Protein AF-A0A7S0BAU1-F1 (afdb_monomer_lite)

Structure (mmCIF, N/CA/C/O backbone):
data_AF-A0A7S0BAU1-F1
#
_entry.id   AF-A0A7S0BAU1-F1
#
loop_
_atom_site.group_PDB
_atom_site.id
_atom_site.type_symbol
_atom_site.label_atom_id
_atom_site.label_alt_id
_atom_site.label_comp_id
_atom_site.label_asym_id
_atom_site.label_entity_id
_atom_site.label_seq_id
_atom_site.pdbx_PDB_ins_code
_atom_site.Cartn_x
_atom_site.Cartn_y
_atom_site.Cartn_z
_atom_site.occupancy
_atom_site.B_iso_or_equiv
_atom_site.auth_seq_id
_atom_site.auth_comp_id
_atom_site.auth_asym_id
_atom_site.auth_atom_id
_atom_site.pdbx_PDB_model_num
ATOM 1 N N . SER A 1 1 ? -24.427 4.676 28.383 1.00 85.88 1 SER A N 1
ATOM 2 C CA . SER A 1 1 ? -25.567 3.759 28.608 1.00 85.88 1 SER A CA 1
ATOM 3 C C . SER A 1 1 ? -25.444 2.555 27.686 1.00 85.88 1 SER A C 1
ATOM 5 O O . SER A 1 1 ? -25.135 2.747 26.512 1.00 85.88 1 SER A O 1
ATOM 7 N N . VAL A 1 2 ? -25.688 1.343 28.198 1.00 92.12 2 VAL A N 1
ATOM 8 C CA . VAL A 1 2 ? -25.593 0.060 27.462 1.00 92.12 2 VAL A CA 1
ATOM 9 C C . VAL A 1 2 ? -26.431 0.083 26.180 1.00 92.12 2 VAL A C 1
ATOM 11 O O . VAL A 1 2 ? -25.942 -0.262 25.108 1.00 92.12 2 VAL A O 1
ATOM 14 N N . LYS A 1 3 ? -27.659 0.617 26.249 1.00 93.50 3 LYS A N 1
ATOM 15 C CA . LYS A 1 3 ? -28.560 0.744 25.087 1.00 93.50 3 LYS A CA 1
ATOM 16 C C . LYS A 1 3 ? -27.979 1.620 23.973 1.00 93.50 3 LYS A C 1
ATOM 18 O O . LYS A 1 3 ? -28.187 1.332 22.800 1.00 93.50 3 LYS A O 1
ATOM 23 N N . ALA A 1 4 ? -27.258 2.685 24.330 1.00 95.25 4 ALA A N 1
ATOM 24 C CA . ALA A 1 4 ? -26.646 3.584 23.353 1.00 95.25 4 ALA A CA 1
ATOM 25 C C . ALA A 1 4 ? -25.476 2.906 22.625 1.00 95.25 4 ALA A C 1
ATOM 27 O O . ALA A 1 4 ? -25.376 3.008 21.406 1.00 95.25 4 ALA A O 1
ATOM 28 N N . LEU A 1 5 ? -24.635 2.171 23.361 1.00 94.31 5 LEU A N 1
ATOM 29 C CA . LEU A 1 5 ? -23.529 1.401 22.786 1.00 94.31 5 LEU A CA 1
ATOM 30 C C . LEU A 1 5 ? -24.042 0.288 21.866 1.00 94.31 5 LEU A C 1
ATOM 32 O O . LEU A 1 5 ? -23.553 0.152 20.750 1.00 94.31 5 LEU A O 1
ATOM 36 N N . TYR A 1 6 ? -25.083 -0.433 22.290 1.00 95.00 6 TYR A N 1
ATOM 37 C CA . TYR A 1 6 ? -25.714 -1.471 21.475 1.00 95.00 6 TYR A CA 1
ATOM 38 C C . TYR A 1 6 ? -26.292 -0.912 20.167 1.00 95.00 6 TYR A C 1
ATOM 40 O O . TYR A 1 6 ? -25.986 -1.419 19.092 1.00 95.00 6 TYR A O 1
ATOM 48 N N . ARG A 1 7 ? -27.061 0.185 20.230 1.00 95.50 7 ARG A N 1
ATOM 49 C CA . ARG A 1 7 ? -27.622 0.826 19.027 1.00 95.50 7 ARG A CA 1
ATOM 50 C C . ARG A 1 7 ? -26.542 1.367 18.091 1.00 95.50 7 ARG A C 1
ATOM 52 O O . ARG A 1 7 ? -26.701 1.294 16.877 1.00 95.50 7 ARG A O 1
ATOM 59 N N . ARG A 1 8 ? -25.441 1.897 18.637 1.00 95.56 8 ARG A N 1
ATOM 60 C CA . ARG A 1 8 ? -24.304 2.368 17.833 1.00 95.56 8 ARG A CA 1
ATOM 61 C C . ARG A 1 8 ? -23.606 1.213 17.117 1.00 95.56 8 ARG A C 1
ATOM 63 O O . ARG A 1 8 ? -23.294 1.345 15.938 1.00 95.56 8 ARG A O 1
ATOM 70 N N . ALA A 1 9 ? -23.421 0.083 17.797 1.00 94.94 9 ALA A N 1
ATOM 71 C CA . ALA A 1 9 ? -22.902 -1.131 17.178 1.00 94.94 9 ALA A CA 1
ATOM 72 C C . ALA A 1 9 ? -23.837 -1.644 16.070 1.00 94.94 9 ALA A C 1
ATOM 74 O O . ALA A 1 9 ? -23.383 -1.916 14.966 1.00 94.94 9 ALA A O 1
ATOM 75 N N . GLU A 1 10 ? -25.148 -1.696 16.316 1.00 94.06 10 GLU A N 1
ATOM 76 C CA . GLU A 1 10 ? -26.137 -2.131 15.322 1.00 94.06 10 GLU A CA 1
ATOM 77 C C . GLU A 1 10 ? -26.132 -1.236 14.072 1.00 94.06 10 GLU A C 1
ATOM 79 O O . GLU A 1 10 ? -26.145 -1.734 12.947 1.00 94.06 10 GLU A O 1
ATOM 84 N N . ALA A 1 11 ? -26.038 0.085 14.252 1.00 95.19 11 ALA A N 1
ATOM 85 C CA . ALA A 1 11 ? -25.972 1.043 13.151 1.00 95.19 11 ALA A CA 1
ATOM 86 C C . ALA A 1 11 ? -24.721 0.879 12.270 1.00 95.19 11 ALA A C 1
ATOM 88 O O . ALA A 1 11 ? -24.775 1.201 11.087 1.00 95.19 11 ALA A O 1
ATOM 89 N N . ARG A 1 12 ? -23.615 0.367 12.825 1.00 93.50 12 ARG A N 1
ATOM 90 C CA . ARG A 1 12 ? -22.377 0.095 12.075 1.00 93.50 12 ARG A CA 1
ATOM 91 C C . ARG A 1 12 ? -22.457 -1.178 11.238 1.00 93.50 12 ARG A C 1
ATOM 93 O O . ARG A 1 12 ? -21.867 -1.229 10.170 1.00 93.50 12 ARG A O 1
ATOM 100 N N . VAL A 1 13 ? -23.185 -2.188 11.712 1.00 93.38 13 VAL A N 1
ATOM 101 C CA . VAL A 1 13 ? -23.226 -3.519 11.077 1.00 93.38 13 VAL A CA 1
ATOM 102 C C . VAL A 1 13 ? -24.423 -3.681 10.134 1.00 93.38 13 VAL A C 1
ATOM 104 O O . VAL A 1 13 ? -24.355 -4.435 9.172 1.00 93.38 13 VAL A O 1
ATOM 107 N N . ARG A 1 14 ? -25.533 -2.973 10.377 1.00 92.00 14 ARG A N 1
ATOM 108 C CA . ARG A 1 14 ? -26.749 -3.069 9.548 1.00 92.00 14 ARG A CA 1
ATOM 109 C C . ARG A 1 14 ? -26.550 -2.688 8.067 1.00 92.00 14 ARG A C 1
ATOM 111 O O . ARG A 1 14 ? -27.204 -3.314 7.232 1.00 92.00 14 ARG A O 1
ATOM 118 N N . PRO A 1 15 ? -25.748 -1.668 7.701 1.00 93.75 15 PRO A N 1
ATOM 119 C CA . PRO A 1 15 ? -25.580 -1.288 6.303 1.00 93.75 15 PRO A CA 1
ATOM 120 C C . PRO A 1 15 ? -24.959 -2.416 5.471 1.00 93.75 15 PRO A C 1
ATOM 122 O O . PRO A 1 15 ? -23.964 -3.010 5.864 1.00 93.75 15 PRO A O 1
ATOM 125 N N . THR A 1 16 ? -25.471 -2.647 4.261 1.00 87.31 16 THR A N 1
ATOM 126 C CA . THR A 1 16 ? -24.905 -3.635 3.317 1.00 87.31 16 THR A CA 1
ATOM 127 C C . THR A 1 16 ? -23.483 -3.304 2.867 1.00 87.31 16 THR A C 1
ATOM 129 O O . THR A 1 16 ? -22.766 -4.184 2.408 1.00 87.31 16 THR A O 1
ATOM 132 N N . LYS A 1 17 ? -23.067 -2.040 3.009 1.00 91.62 17 LYS A N 1
ATOM 133 C CA . LYS A 1 17 ? -21.706 -1.566 2.722 1.00 91.62 17 LYS A CA 1
ATOM 134 C C . LYS A 1 17 ? -20.778 -1.604 3.944 1.00 91.62 17 LYS A C 1
ATOM 136 O O . LYS A 1 17 ? -19.688 -1.046 3.873 1.00 91.62 17 LYS A O 1
ATOM 141 N N . ALA A 1 18 ? -21.207 -2.190 5.064 1.00 90.06 18 ALA A N 1
ATOM 142 C CA . ALA A 1 18 ? -20.377 -2.289 6.258 1.00 90.06 18 ALA A CA 1
ATOM 143 C C . ALA A 1 18 ? -19.120 -3.118 5.970 1.00 90.06 18 ALA A C 1
ATOM 145 O O . ALA A 1 18 ? -19.186 -4.238 5.463 1.00 90.06 18 ALA A O 1
ATOM 146 N N . THR A 1 19 ? -17.967 -2.560 6.311 1.00 90.94 19 THR A N 1
ATOM 147 C CA . THR A 1 19 ? -16.657 -3.166 6.072 1.00 90.94 19 THR A CA 1
ATOM 148 C C . THR A 1 19 ? -16.151 -3.900 7.315 1.00 90.94 19 THR A C 1
ATOM 150 O O . THR A 1 19 ? -16.726 -3.802 8.404 1.00 90.94 19 THR A O 1
ATOM 153 N N . GLY A 1 20 ? -15.023 -4.609 7.194 1.00 89.12 20 GLY A N 1
ATOM 154 C CA . GLY A 1 20 ? -14.349 -5.215 8.349 1.00 89.12 20 GLY A CA 1
ATOM 155 C C . GLY A 1 20 ? -13.968 -4.197 9.433 1.00 89.12 20 GLY A C 1
ATOM 156 O O . GLY A 1 20 ? -13.977 -4.534 10.616 1.00 89.12 20 GLY A O 1
ATOM 157 N N . TYR A 1 21 ? -13.717 -2.942 9.047 1.00 92.19 21 TYR A N 1
ATOM 158 C CA . TYR A 1 21 ? -13.445 -1.847 9.977 1.00 92.19 21 TYR A CA 1
ATOM 159 C C . TYR A 1 21 ? -14.674 -1.491 10.827 1.00 92.19 21 TYR A C 1
ATOM 161 O O . TYR A 1 21 ? -14.571 -1.354 12.048 1.00 92.19 21 TYR A O 1
ATOM 169 N N . ASP A 1 22 ? -15.855 -1.417 10.209 1.00 94.12 22 ASP A N 1
ATOM 170 C CA . ASP A 1 22 ? -17.111 -1.134 10.913 1.00 94.12 22 ASP A CA 1
ATOM 171 C C . ASP A 1 22 ? -17.453 -2.234 11.924 1.00 94.12 22 ASP A C 1
ATOM 173 O O . ASP A 1 22 ? -17.904 -1.949 13.038 1.00 94.12 22 ASP A O 1
ATOM 177 N N . HIS A 1 23 ? -17.161 -3.488 11.570 1.00 93.50 23 HIS A N 1
ATOM 178 C CA . HIS A 1 23 ? -17.305 -4.640 12.459 1.00 93.50 23 HIS A CA 1
ATOM 179 C C . HIS A 1 23 ? -16.350 -4.553 13.658 1.00 93.50 23 HIS A C 1
ATOM 181 O O . HIS A 1 23 ? -16.778 -4.767 14.792 1.00 93.50 23 HIS A O 1
ATOM 187 N N . ASP A 1 24 ? -15.084 -4.175 13.452 1.00 94.50 24 ASP A N 1
ATOM 188 C CA . ASP A 1 24 ? -14.118 -3.990 14.545 1.00 94.50 24 ASP A CA 1
ATOM 189 C C . ASP A 1 24 ? -14.552 -2.864 15.501 1.00 94.50 24 ASP A C 1
ATOM 191 O O . ASP A 1 24 ? -14.450 -2.982 16.726 1.00 94.50 24 ASP A O 1
ATOM 195 N N . LEU A 1 25 ? -15.099 -1.777 14.956 1.00 95.81 25 LEU A N 1
ATOM 196 C CA . LEU A 1 25 ? -15.676 -0.689 15.738 1.00 95.81 25 LEU A CA 1
ATOM 197 C C . LEU A 1 25 ? -16.943 -1.117 16.500 1.00 95.81 25 LEU A C 1
ATOM 199 O O . LEU A 1 25 ? -17.135 -0.713 17.650 1.00 95.81 25 LEU A O 1
ATOM 203 N N . ALA A 1 26 ? -17.808 -1.933 15.899 1.00 95.94 26 ALA A N 1
ATOM 204 C CA . ALA A 1 26 ? -18.983 -2.492 16.565 1.00 95.94 26 ALA A CA 1
ATOM 205 C C . ALA A 1 26 ? -18.595 -3.446 17.709 1.00 95.94 26 ALA A C 1
ATOM 207 O O . ALA A 1 26 ? -19.174 -3.370 18.792 1.00 95.94 26 ALA A O 1
ATOM 208 N N . ILE A 1 27 ? -17.560 -4.273 17.523 1.00 96.06 27 ILE A N 1
ATOM 209 C CA . ILE A 1 27 ? -17.010 -5.143 18.575 1.00 96.06 27 ILE A CA 1
ATOM 210 C C . ILE A 1 27 ? -16.513 -4.314 19.763 1.00 96.06 27 ILE A C 1
ATOM 212 O O . ILE A 1 27 ? -16.797 -4.670 20.904 1.00 96.06 27 ILE A O 1
ATOM 216 N N . LYS A 1 28 ? -15.817 -3.193 19.525 1.00 96.56 28 LYS A N 1
ATOM 217 C CA . LYS A 1 28 ? -15.366 -2.290 20.602 1.00 96.56 28 LYS A CA 1
ATOM 218 C C . LYS A 1 28 ? -16.537 -1.712 21.399 1.00 96.56 28 LYS A C 1
ATOM 220 O O . LYS A 1 28 ? -16.462 -1.620 22.622 1.00 96.56 28 LYS A O 1
ATOM 225 N N . ASP A 1 29 ? -17.615 -1.329 20.721 1.00 95.94 29 ASP A N 1
ATOM 226 C CA . ASP A 1 29 ? -18.811 -0.796 21.378 1.00 95.94 29 ASP A CA 1
ATOM 227 C C . ASP A 1 29 ? -19.535 -1.855 22.210 1.00 95.94 29 ASP A C 1
ATOM 229 O O . ASP A 1 29 ? -19.949 -1.571 23.334 1.00 95.94 29 ASP A O 1
ATOM 233 N N . LEU A 1 30 ? -19.662 -3.073 21.680 1.00 95.88 30 LEU A N 1
ATOM 234 C CA . LEU A 1 30 ? -20.301 -4.189 22.375 1.00 95.88 30 LEU A CA 1
ATOM 235 C C . LEU A 1 30 ? -19.453 -4.717 23.528 1.00 95.88 30 LEU A C 1
ATOM 237 O O . LEU A 1 30 ? -20.016 -5.070 24.554 1.00 95.88 30 LEU A O 1
ATOM 241 N N . ALA A 1 31 ? -18.124 -4.711 23.409 1.00 95.56 31 ALA A N 1
ATOM 242 C CA . ALA A 1 31 ? -17.231 -5.043 24.516 1.00 95.56 31 ALA A CA 1
ATOM 243 C C . ALA A 1 31 ? -17.428 -4.067 25.685 1.00 95.56 31 ALA A C 1
ATOM 245 O O . ALA A 1 31 ? -17.678 -4.498 26.804 1.00 95.56 31 ALA A O 1
ATOM 246 N N . LYS A 1 32 ? -17.462 -2.756 25.406 1.00 95.56 32 LYS A N 1
ATOM 247 C CA . LYS A 1 32 ? -17.778 -1.736 26.420 1.00 95.56 32 LYS A CA 1
ATOM 248 C C . LYS A 1 32 ? -19.195 -1.877 26.980 1.00 95.56 32 LYS A C 1
ATOM 250 O O . LYS A 1 32 ? -19.431 -1.577 28.143 1.00 95.56 32 LYS A O 1
ATOM 255 N N . ALA A 1 33 ? -20.162 -2.291 26.161 1.00 94.69 33 ALA A N 1
ATOM 256 C CA . ALA A 1 33 ? -21.523 -2.544 26.628 1.00 94.69 33 ALA A CA 1
ATOM 257 C C . ALA A 1 33 ? -21.580 -3.761 27.564 1.00 94.69 33 ALA A C 1
ATOM 259 O O . ALA A 1 33 ? -22.284 -3.714 28.568 1.00 94.69 33 ALA A O 1
ATOM 260 N N . TYR A 1 34 ? -20.815 -4.805 27.246 1.00 94.94 34 TYR A N 1
ATOM 261 C CA . TYR A 1 34 ? -20.713 -6.040 28.014 1.00 94.94 34 TYR A CA 1
ATOM 262 C C . TYR A 1 34 ? -19.985 -5.833 29.346 1.00 94.94 34 TYR A C 1
ATOM 264 O O . TYR A 1 34 ? -20.403 -6.384 30.353 1.00 94.94 34 TYR A O 1
ATOM 272 N N . GLU A 1 35 ? -18.950 -4.989 29.384 1.00 94.94 35 GLU A N 1
ATOM 273 C CA . GLU A 1 35 ? -18.275 -4.593 30.632 1.00 94.94 35 GLU A CA 1
ATOM 274 C C . GLU A 1 35 ? -19.229 -3.913 31.624 1.00 94.94 35 GLU A C 1
ATOM 276 O O . GLU A 1 35 ? -19.101 -4.087 32.832 1.00 94.94 35 GLU A O 1
ATOM 281 N N . VAL A 1 36 ? -20.189 -3.134 31.116 1.00 93.38 36 VAL A N 1
ATOM 282 C CA . VAL A 1 36 ? -21.152 -2.391 31.941 1.00 93.38 36 VAL A CA 1
ATOM 283 C C . VAL A 1 36 ? -22.329 -3.272 32.374 1.00 93.38 36 VAL A C 1
ATOM 285 O O . VAL A 1 36 ? -22.838 -3.100 33.478 1.00 93.38 36 VAL A O 1
ATOM 288 N N . ASP A 1 37 ? -22.782 -4.190 31.517 1.00 92.44 37 ASP A N 1
ATOM 289 C CA . ASP A 1 37 ? -23.861 -5.140 31.814 1.00 92.44 37 ASP A CA 1
ATOM 290 C C . ASP A 1 37 ? -23.580 -6.513 31.169 1.00 92.44 37 ASP A C 1
ATOM 292 O O . ASP A 1 37 ? -24.024 -6.780 30.043 1.00 92.44 37 ASP A O 1
ATOM 296 N N . PRO A 1 38 ? -22.870 -7.404 31.887 1.00 92.38 38 PRO A N 1
ATOM 297 C CA . PRO A 1 38 ? -22.544 -8.744 31.399 1.00 92.38 38 PRO A CA 1
ATOM 298 C C . PRO A 1 38 ? -23.763 -9.664 31.266 1.00 92.38 38 PRO A C 1
ATOM 300 O O . PRO A 1 38 ? -23.694 -10.689 30.598 1.00 92.38 38 PRO A O 1
ATOM 303 N N . THR A 1 39 ? -24.888 -9.327 31.905 1.00 92.88 39 THR A N 1
ATOM 304 C CA . THR A 1 39 ? -26.092 -10.177 31.910 1.00 92.88 39 THR A CA 1
ATOM 305 C C . THR A 1 39 ? -26.924 -10.028 30.637 1.00 92.88 39 THR A C 1
ATOM 307 O O . THR A 1 39 ? -27.856 -10.798 30.381 1.00 92.88 39 THR A O 1
ATOM 310 N N . ASN A 1 40 ? -26.585 -9.041 29.804 1.00 92.69 40 ASN A N 1
ATOM 311 C CA . ASN A 1 40 ? -27.325 -8.728 28.600 1.00 92.69 40 ASN A CA 1
ATOM 312 C C . ASN A 1 40 ? -27.034 -9.722 27.466 1.00 92.69 40 ASN A C 1
ATOM 314 O O . ASN A 1 40 ? -26.126 -9.530 26.652 1.00 92.69 40 ASN A O 1
ATOM 318 N N . GLN A 1 41 ? -27.888 -10.741 27.348 1.00 93.00 41 GLN A N 1
ATOM 319 C CA . GLN A 1 41 ? -27.776 -11.775 26.311 1.00 93.00 41 GLN A CA 1
ATOM 320 C C . GLN A 1 41 ? -27.754 -11.221 24.876 1.00 93.00 41 GLN A C 1
ATOM 322 O O . GLN A 1 41 ? -27.201 -11.857 23.982 1.00 93.00 41 GLN A O 1
ATOM 327 N N . MET A 1 42 ? -28.361 -10.056 24.612 1.00 91.31 42 MET A N 1
ATOM 328 C CA . MET A 1 42 ? -28.356 -9.465 23.266 1.00 91.31 42 MET A CA 1
ATOM 329 C C . MET A 1 42 ? -26.975 -8.924 22.897 1.00 91.31 42 MET A C 1
ATOM 331 O O . MET A 1 42 ? -26.530 -9.100 21.761 1.00 91.31 42 MET A O 1
ATOM 335 N N . VAL A 1 43 ? -26.295 -8.284 23.853 1.00 93.75 43 VAL A N 1
ATOM 336 C CA . VAL A 1 43 ? -24.919 -7.801 23.683 1.00 93.75 43 VAL A CA 1
ATOM 337 C C . VAL A 1 43 ? -23.976 -8.987 23.518 1.00 93.75 43 VAL A C 1
ATOM 339 O O . VAL A 1 43 ? -23.177 -8.994 22.585 1.00 93.75 43 VAL A O 1
ATOM 342 N N . GLU A 1 44 ? -24.114 -10.006 24.366 1.00 94.75 44 GLU A N 1
ATOM 343 C CA . GLU A 1 44 ? -23.297 -11.220 24.325 1.00 94.75 44 GLU A CA 1
ATOM 344 C C . GLU A 1 44 ? -23.418 -11.948 22.977 1.00 94.75 44 GLU A C 1
ATOM 346 O O . GLU A 1 44 ? -22.412 -12.191 22.308 1.00 94.75 44 GLU A O 1
ATOM 351 N N . LYS A 1 45 ? -24.649 -12.228 22.524 1.00 94.81 45 LYS A N 1
ATOM 352 C CA . LYS A 1 45 ? -24.903 -12.918 21.249 1.00 94.81 45 LYS A CA 1
ATOM 353 C C . LYS A 1 45 ? -24.340 -12.150 20.058 1.00 94.81 45 LYS A C 1
ATOM 355 O O . LYS A 1 45 ? -23.708 -12.748 19.187 1.00 94.81 45 LYS A O 1
ATOM 360 N N . LEU A 1 46 ? -24.555 -10.833 20.009 1.00 92.75 46 LEU A N 1
ATOM 361 C CA . LEU A 1 46 ? -24.059 -10.013 18.906 1.00 92.75 46 LEU A CA 1
ATOM 362 C C . LEU A 1 46 ? -22.527 -9.910 18.930 1.00 92.75 46 LEU A C 1
ATOM 364 O O . LEU A 1 46 ? -21.893 -10.018 17.884 1.00 92.75 46 LEU A O 1
ATOM 368 N N . LEU A 1 47 ? -21.923 -9.772 20.112 1.00 94.50 47 LEU A N 1
ATOM 369 C CA . LEU A 1 47 ? -20.470 -9.741 20.276 1.00 94.50 47 LEU A CA 1
ATOM 370 C C . LEU A 1 47 ? -19.825 -11.061 19.834 1.00 94.50 47 LEU A C 1
ATOM 372 O O . LEU A 1 47 ? -18.833 -11.042 19.102 1.00 94.50 47 LEU A O 1
ATOM 376 N N . ALA A 1 48 ? -20.393 -12.197 20.246 1.00 95.19 48 ALA A N 1
ATOM 377 C CA . ALA A 1 48 ? -19.923 -13.524 19.857 1.00 95.19 48 ALA A CA 1
ATOM 378 C C . ALA A 1 48 ? -20.016 -13.729 18.338 1.00 95.19 48 ALA A C 1
ATOM 380 O O . ALA A 1 48 ? -19.045 -14.165 17.716 1.00 95.19 48 ALA A O 1
ATOM 381 N N . LYS A 1 49 ? -21.145 -13.333 17.732 1.00 94.19 49 LYS A N 1
ATOM 382 C CA . LYS A 1 49 ? -21.352 -13.388 16.281 1.00 94.19 49 LYS A CA 1
ATOM 383 C C . LYS A 1 49 ? -20.284 -12.591 15.525 1.00 94.19 49 LYS A C 1
ATOM 385 O O . LYS A 1 49 ? -19.585 -13.161 14.692 1.00 94.19 49 LYS A O 1
ATOM 390 N N . LEU A 1 50 ? -20.108 -11.308 15.857 1.00 94.44 50 LEU A N 1
ATOM 391 C CA . LEU A 1 50 ? -19.159 -10.436 15.151 1.00 94.44 50 LEU A CA 1
ATOM 392 C C . LEU A 1 50 ? -17.705 -10.897 15.317 1.00 94.44 50 LEU A C 1
ATOM 394 O O . LEU A 1 50 ? -16.919 -10.815 14.375 1.00 94.44 50 LEU A O 1
ATOM 398 N N . ARG A 1 51 ? -17.329 -11.412 16.497 1.00 95.25 51 ARG A N 1
ATOM 399 C CA . ARG A 1 51 ? -15.993 -11.991 16.718 1.00 95.25 51 ARG A CA 1
ATOM 400 C C . ARG A 1 51 ? -15.759 -13.230 15.853 1.00 95.25 51 ARG A C 1
ATOM 402 O O . ARG A 1 51 ? -14.674 -13.368 15.291 1.00 95.25 51 ARG A O 1
ATOM 409 N N . GLY A 1 52 ? -16.762 -14.100 15.727 1.00 94.94 52 GLY A N 1
ATOM 410 C CA . GLY A 1 52 ? -16.708 -15.265 14.843 1.00 94.94 52 GLY A CA 1
ATOM 411 C C . GLY A 1 52 ? -16.541 -14.867 13.376 1.00 94.94 52 GLY A C 1
ATOM 412 O O . GLY A 1 52 ? -15.626 -15.344 12.710 1.00 94.94 52 GLY A O 1
ATOM 413 N N . GLU A 1 53 ? -17.358 -13.926 12.900 1.00 92.69 53 GLU A N 1
ATOM 414 C CA . GLU A 1 53 ? -17.283 -13.404 11.528 1.00 92.69 53 GLU A CA 1
ATOM 415 C C . GLU A 1 53 ? -15.913 -12.777 11.232 1.00 92.69 53 GLU A C 1
ATOM 417 O O . GLU A 1 53 ? -15.303 -13.085 10.208 1.00 92.69 53 GLU A O 1
ATOM 422 N N . ARG A 1 54 ? -15.364 -11.968 12.151 1.00 94.00 54 ARG A N 1
ATOM 423 C CA . ARG A 1 54 ? -14.031 -11.365 11.978 1.00 94.00 54 ARG A CA 1
ATOM 424 C C . ARG A 1 54 ? -12.902 -12.380 11.973 1.00 94.00 54 ARG A C 1
ATOM 426 O O . ARG A 1 54 ? -11.941 -12.186 11.233 1.00 94.00 54 ARG A O 1
ATOM 433 N N . ARG A 1 55 ? -13.002 -13.449 12.762 1.00 94.56 55 ARG A N 1
ATOM 434 C CA . ARG A 1 55 ? -12.013 -14.529 12.740 1.00 94.56 55 ARG A CA 1
ATOM 435 C C . ARG A 1 55 ? -11.991 -15.214 11.374 1.00 94.56 55 ARG A C 1
ATOM 437 O O . ARG A 1 55 ? -10.931 -15.286 10.766 1.00 94.56 55 ARG A O 1
ATOM 444 N N . VAL A 1 56 ? -13.156 -15.623 10.869 1.00 93.69 56 VAL A N 1
ATOM 445 C CA . VAL A 1 56 ? -13.276 -16.265 9.549 1.00 93.69 56 VAL A CA 1
ATOM 446 C C . VAL A 1 56 ? -12.799 -15.331 8.436 1.00 93.69 56 VAL A C 1
ATOM 448 O O . VAL A 1 56 ? -12.102 -15.768 7.525 1.00 93.69 56 VAL A O 1
ATOM 451 N N . GLN A 1 57 ? -13.145 -14.042 8.511 1.00 91.38 57 GLN A N 1
ATOM 452 C CA . GLN A 1 57 ? -12.665 -13.036 7.563 1.00 91.38 57 GLN A CA 1
ATOM 453 C C . GLN A 1 57 ? -11.131 -12.965 7.568 1.00 91.38 57 GLN A C 1
ATOM 455 O O . GLN A 1 57 ? -10.524 -13.061 6.512 1.00 91.38 57 GLN A O 1
ATOM 460 N N . ARG A 1 58 ? -10.497 -12.870 8.746 1.00 91.25 58 ARG A N 1
ATOM 461 C CA . ARG A 1 58 ? -9.031 -12.804 8.864 1.00 91.25 58 ARG A CA 1
ATOM 462 C C . ARG A 1 58 ? -8.339 -14.066 8.365 1.00 91.25 58 ARG A C 1
ATOM 464 O O . ARG A 1 58 ? -7.316 -13.947 7.710 1.00 91.25 58 ARG A O 1
ATOM 471 N N . GLU A 1 59 ? -8.887 -15.247 8.641 1.00 93.25 59 GLU A N 1
ATOM 472 C CA . GLU A 1 59 ? -8.338 -16.516 8.141 1.00 93.25 59 GLU A CA 1
ATOM 473 C C . GLU A 1 59 ? -8.389 -16.570 6.600 1.00 93.25 59 GLU A C 1
ATOM 475 O O . GLU A 1 59 ? -7.408 -16.944 5.956 1.00 93.25 59 GLU A O 1
ATOM 480 N N . LYS A 1 60 ? -9.492 -16.113 5.988 1.00 91.94 60 LYS A N 1
ATOM 481 C CA . LYS A 1 60 ? -9.615 -15.996 4.522 1.00 91.94 60 LYS A CA 1
ATOM 482 C C . LYS A 1 60 ? -8.676 -14.946 3.937 1.00 91.94 60 LYS A C 1
ATOM 484 O O . LYS A 1 60 ? -8.019 -15.211 2.930 1.00 91.94 60 LYS A O 1
ATOM 489 N N . ASP A 1 61 ? -8.611 -13.773 4.560 1.00 89.94 61 ASP A N 1
ATOM 490 C CA . ASP A 1 61 ? -7.748 -12.677 4.128 1.00 89.94 61 ASP A CA 1
ATOM 491 C C . ASP A 1 61 ? -6.273 -13.099 4.227 1.00 89.94 61 ASP A C 1
ATOM 493 O O . ASP A 1 61 ? -5.508 -12.871 3.298 1.00 89.94 61 ASP A O 1
ATOM 497 N N . GLN A 1 62 ? -5.878 -13.803 5.292 1.00 89.69 62 GLN A N 1
ATOM 498 C CA . GLN A 1 62 ? -4.529 -14.348 5.449 1.00 89.69 62 GLN A CA 1
ATOM 499 C C . GLN A 1 62 ? -4.205 -15.393 4.374 1.00 89.69 62 GLN A C 1
ATOM 501 O O . GLN A 1 62 ? -3.128 -15.342 3.789 1.00 89.69 62 GLN A O 1
ATOM 506 N N . GLY A 1 63 ? -5.130 -16.305 4.061 1.00 88.50 63 GLY A N 1
ATOM 507 C CA . GLY A 1 63 ? -4.931 -17.277 2.980 1.00 88.50 63 GLY A CA 1
ATOM 508 C C . GLY A 1 63 ? -4.845 -16.636 1.588 1.00 88.50 63 GLY A C 1
ATOM 509 O O . GLY A 1 63 ? -4.091 -17.102 0.738 1.00 88.50 63 GLY A O 1
ATOM 510 N N . THR A 1 64 ? -5.589 -15.551 1.357 1.00 88.44 64 THR A N 1
ATOM 511 C CA . THR A 1 64 ? -5.651 -14.868 0.052 1.00 88.44 64 THR A CA 1
ATOM 512 C C . THR A 1 64 ? -4.472 -13.915 -0.147 1.00 88.44 64 THR A C 1
ATOM 514 O O . THR A 1 64 ? -3.828 -13.919 -1.197 1.00 88.44 64 THR A O 1
ATOM 517 N N . PHE A 1 65 ? -4.177 -13.106 0.870 1.00 85.75 65 PHE A N 1
ATOM 518 C CA . PHE A 1 65 ? -3.251 -11.980 0.784 1.00 85.75 65 PHE A CA 1
ATOM 519 C C . PHE A 1 65 ? -1.938 -12.197 1.539 1.00 85.75 65 PHE A C 1
ATOM 521 O O . PHE A 1 65 ? -0.990 -11.464 1.279 1.00 85.75 65 PHE A O 1
ATOM 528 N N . GLY A 1 66 ? -1.837 -13.194 2.427 1.00 84.69 66 GLY A N 1
ATOM 529 C CA . GLY A 1 66 ? -0.640 -13.419 3.250 1.00 84.69 66 GLY A CA 1
ATOM 530 C C . GLY A 1 66 ? 0.629 -13.580 2.414 1.00 84.69 66 GLY A C 1
ATOM 531 O O . GLY A 1 66 ? 1.599 -12.868 2.627 1.00 84.69 66 GLY A O 1
ATOM 532 N N . GLY A 1 67 ? 0.573 -14.403 1.366 1.00 81.12 67 GLY A N 1
ATOM 533 C CA . GLY A 1 67 ? 1.689 -14.562 0.429 1.00 81.12 67 GLY A CA 1
ATOM 534 C C . GLY A 1 67 ? 1.724 -13.531 -0.706 1.00 81.12 67 GLY A C 1
ATOM 535 O O . GLY A 1 67 ? 2.528 -13.666 -1.620 1.00 81.12 67 GLY A O 1
ATOM 536 N N . MET A 1 68 ? 0.816 -12.548 -0.764 1.00 78.69 68 MET A N 1
ATOM 537 C CA . MET A 1 68 ? 0.809 -11.556 -1.856 1.00 78.69 68 MET A CA 1
ATOM 538 C C . MET A 1 68 ? 1.957 -10.549 -1.721 1.00 78.69 68 MET A C 1
ATOM 540 O O . MET A 1 68 ? 2.482 -10.100 -2.734 1.00 78.69 68 MET A O 1
ATOM 544 N N . PHE A 1 69 ? 2.371 -10.247 -0.491 1.00 73.38 69 PHE A N 1
ATOM 545 C CA . PHE A 1 69 ? 3.463 -9.313 -0.211 1.00 73.38 69 PHE A CA 1
ATOM 546 C C . PHE A 1 69 ? 4.845 -9.985 -0.218 1.00 73.38 69 PHE A C 1
ATOM 548 O O . PHE A 1 69 ? 5.833 -9.327 -0.511 1.00 73.38 69 PHE A O 1
ATOM 555 N N . GLU A 1 70 ? 4.907 -11.298 0.020 1.00 66.31 70 GLU A N 1
ATOM 556 C CA . GLU A 1 70 ? 6.144 -12.098 -0.038 1.00 66.31 70 GLU A CA 1
ATOM 557 C C . GLU A 1 70 ? 6.507 -12.520 -1.473 1.00 66.31 70 GLU A C 1
ATOM 559 O O . GLU A 1 70 ? 7.671 -12.729 -1.797 1.00 66.31 70 GLU A O 1
ATOM 564 N N . ARG A 1 71 ? 5.525 -12.602 -2.383 1.00 63.97 71 ARG A N 1
ATOM 565 C CA . ARG A 1 71 ? 5.722 -13.033 -3.784 1.00 63.97 71 ARG A CA 1
ATOM 566 C C . ARG A 1 71 ? 6.498 -12.043 -4.674 1.00 63.97 71 ARG A C 1
ATOM 568 O O . ARG A 1 71 ? 6.550 -12.237 -5.884 1.00 63.97 71 ARG A O 1
ATOM 575 N N . GLY A 1 72 ? 7.110 -11.009 -4.096 1.00 57.16 72 GLY A N 1
ATOM 576 C CA . GLY A 1 72 ? 7.881 -9.992 -4.817 1.00 57.16 72 GLY A CA 1
ATOM 577 C C . GLY A 1 72 ? 9.001 -9.331 -4.009 1.00 57.16 72 GLY A C 1
ATOM 578 O O . GLY A 1 72 ? 9.581 -8.355 -4.483 1.00 57.16 72 GLY A O 1
ATOM 579 N N . THR A 1 73 ? 9.330 -9.822 -2.811 1.00 53.03 73 THR A N 1
ATOM 580 C CA . THR A 1 73 ? 10.499 -9.336 -2.068 1.00 53.03 73 THR A CA 1
ATOM 581 C C . THR A 1 73 ? 11.768 -9.934 -2.676 1.00 53.03 73 THR A C 1
ATOM 583 O O . THR A 1 73 ? 12.171 -11.040 -2.338 1.00 53.03 73 THR A O 1
ATOM 586 N N . ILE A 1 74 ? 12.402 -9.190 -3.588 1.00 58.28 74 ILE A N 1
ATOM 587 C CA . ILE A 1 74 ? 13.779 -9.443 -4.073 1.00 58.28 74 ILE A CA 1
ATOM 588 C C . ILE A 1 74 ? 14.818 -8.990 -3.016 1.00 58.28 74 ILE A C 1
ATOM 590 O O . ILE A 1 74 ? 16.022 -9.072 -3.225 1.00 58.28 74 ILE A O 1
ATOM 594 N N . TYR A 1 75 ? 14.361 -8.504 -1.860 1.00 53.12 75 TYR A N 1
ATOM 595 C CA . TYR A 1 75 ? 15.207 -8.119 -0.737 1.00 53.12 75 TYR A CA 1
ATOM 596 C C . TYR A 1 75 ? 15.242 -9.246 0.291 1.00 53.12 75 TYR A C 1
ATOM 598 O O . TYR A 1 75 ? 14.201 -9.793 0.656 1.00 53.12 75 TYR A O 1
ATOM 606 N N . ASP A 1 76 ? 16.445 -9.581 0.744 1.00 53.50 76 ASP A N 1
ATOM 607 C CA . ASP A 1 76 ? 16.677 -10.582 1.776 1.00 53.50 76 ASP A CA 1
ATOM 608 C C . ASP A 1 76 ? 16.110 -10.084 3.119 1.00 53.50 76 ASP A 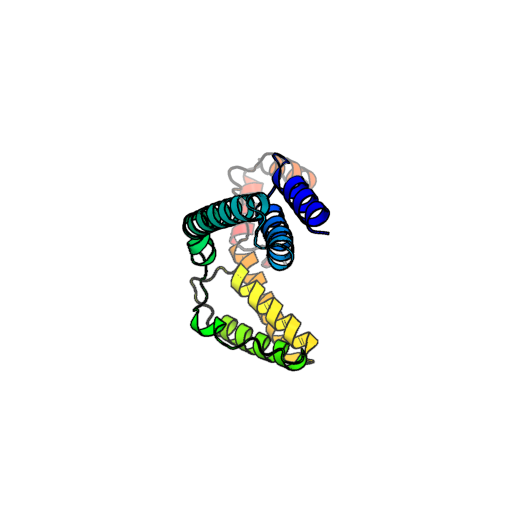C 1
ATOM 610 O O . ASP A 1 76 ? 16.418 -8.978 3.571 1.00 53.50 76 ASP A O 1
ATOM 614 N N . GLN A 1 77 ? 15.257 -10.889 3.761 1.00 52.16 77 GLN A N 1
ATOM 615 C CA . GLN A 1 77 ? 14.542 -10.527 4.996 1.00 52.16 77 GLN A CA 1
ATOM 616 C C . GLN A 1 77 ? 15.507 -10.183 6.148 1.00 52.16 77 GLN A C 1
ATOM 618 O O . GLN A 1 77 ? 15.153 -9.438 7.062 1.00 52.16 77 GLN A O 1
ATOM 623 N N . SER A 1 78 ? 16.751 -10.667 6.055 1.00 55.12 78 SER A N 1
ATOM 624 C CA . SER A 1 78 ? 17.867 -10.351 6.952 1.00 55.12 78 SER A CA 1
ATOM 625 C C . SER A 1 78 ? 18.185 -8.848 7.051 1.00 55.12 78 SER A C 1
ATOM 627 O O . SER A 1 78 ? 18.790 -8.420 8.034 1.00 55.12 78 SER A O 1
ATOM 629 N N . GLN A 1 79 ? 17.746 -8.034 6.081 1.00 52.22 79 GLN A N 1
ATOM 630 C CA . GLN A 1 79 ? 17.895 -6.574 6.092 1.00 52.22 79 GLN A CA 1
ATOM 631 C C . GLN A 1 79 ? 16.710 -5.822 6.731 1.00 52.22 79 GLN A C 1
ATOM 633 O O . GLN A 1 79 ? 16.857 -4.650 7.070 1.00 52.22 79 GLN A O 1
ATOM 638 N N . LEU A 1 80 ? 15.555 -6.473 6.934 1.00 52.25 80 LEU A N 1
ATOM 639 C CA . LEU A 1 80 ? 14.332 -5.851 7.474 1.00 52.25 80 LEU A CA 1
ATOM 640 C C . LEU A 1 80 ? 14.137 -6.066 8.985 1.00 52.25 80 LEU A C 1
ATOM 642 O O . LEU A 1 80 ? 13.399 -5.308 9.610 1.00 52.25 80 LEU A O 1
ATOM 646 N N . ASP A 1 81 ? 14.818 -7.048 9.584 1.00 46.88 81 ASP A N 1
ATOM 647 C CA . ASP A 1 81 ? 14.780 -7.308 11.034 1.00 46.88 81 ASP A CA 1
ATOM 648 C C . ASP A 1 81 ? 15.705 -6.383 11.852 1.00 46.88 81 ASP A C 1
ATOM 650 O O . ASP A 1 81 ? 15.812 -6.513 13.076 1.00 46.88 81 ASP A O 1
ATOM 654 N N . ALA A 1 82 ? 16.361 -5.410 11.211 1.00 46.62 82 ALA A N 1
ATOM 655 C CA . ALA A 1 82 ? 16.975 -4.311 11.940 1.00 46.62 82 ALA A CA 1
ATOM 656 C C . ALA A 1 82 ? 15.846 -3.507 12.611 1.00 46.62 82 ALA A C 1
ATOM 658 O O . ALA A 1 82 ? 14.975 -2.986 11.909 1.00 46.62 82 ALA A O 1
ATOM 659 N N . PRO A 1 83 ? 15.802 -3.407 13.953 1.00 38.88 83 PRO A N 1
ATOM 660 C CA . PRO A 1 83 ? 14.733 -2.686 14.619 1.00 38.88 83 PRO A CA 1
ATOM 661 C C . PRO A 1 83 ? 14.716 -1.261 14.075 1.00 38.88 83 PRO A C 1
ATOM 663 O O . PRO A 1 83 ? 15.734 -0.570 14.136 1.00 38.88 83 PRO A O 1
ATOM 666 N N . ALA A 1 84 ? 13.561 -0.837 13.556 1.00 42.78 84 ALA A N 1
ATOM 667 C CA . ALA A 1 84 ? 13.259 0.549 13.231 1.00 42.78 84 ALA A CA 1
ATOM 668 C C . ALA A 1 84 ? 13.269 1.372 14.530 1.00 42.78 84 ALA A C 1
ATOM 670 O O . ALA A 1 84 ? 12.239 1.777 15.070 1.00 42.78 84 ALA A O 1
ATOM 671 N N . ALA A 1 85 ? 14.462 1.564 15.085 1.00 39.94 85 ALA A N 1
ATOM 672 C CA . ALA A 1 85 ? 14.737 2.610 16.029 1.00 39.94 85 ALA A CA 1
ATOM 673 C C . ALA A 1 85 ? 14.490 3.905 15.267 1.00 39.94 85 ALA A C 1
ATOM 675 O O . ALA A 1 85 ? 15.050 4.123 14.195 1.00 39.94 85 ALA A O 1
ATOM 676 N N . PHE A 1 86 ? 13.607 4.731 15.812 1.00 39.47 86 PHE A N 1
ATOM 677 C CA . PHE A 1 86 ? 13.412 6.119 15.423 1.00 39.47 86 PHE A CA 1
ATOM 678 C C . PHE A 1 86 ? 14.759 6.849 15.593 1.00 39.47 86 PHE A C 1
ATOM 680 O O . PHE A 1 86 ? 15.033 7.455 16.627 1.00 39.47 86 PHE A O 1
ATOM 687 N N . ALA A 1 87 ? 15.659 6.691 14.626 1.00 40.81 87 ALA A N 1
ATOM 688 C CA . ALA A 1 87 ? 16.935 7.375 14.585 1.00 40.81 87 ALA A CA 1
ATOM 689 C C . ALA A 1 87 ? 16.685 8.783 14.026 1.00 40.81 87 ALA A C 1
ATOM 691 O O . ALA A 1 87 ? 15.883 8.936 13.101 1.00 40.81 87 ALA A O 1
ATOM 692 N N . PRO A 1 88 ? 17.316 9.828 14.587 1.00 42.62 88 PRO A N 1
ATOM 693 C CA . PRO A 1 88 ? 17.200 11.174 14.040 1.00 42.62 88 PRO A CA 1
ATOM 694 C C . PRO A 1 88 ? 17.656 11.166 12.573 1.00 42.62 88 PRO A C 1
ATOM 696 O O . PRO A 1 88 ? 18.611 10.462 12.240 1.00 42.62 88 PRO A O 1
ATOM 699 N N . ALA A 1 89 ? 16.953 11.923 11.721 1.00 52.84 89 ALA A N 1
ATOM 700 C CA . ALA A 1 89 ? 17.052 11.900 10.254 1.00 52.84 89 ALA A CA 1
ATOM 701 C C . ALA A 1 89 ? 18.493 11.951 9.705 1.00 52.84 89 ALA A C 1
ATOM 703 O O . ALA A 1 89 ? 18.778 11.336 8.687 1.00 52.84 89 ALA A O 1
ATOM 704 N N . GLU A 1 90 ? 19.422 12.575 10.433 1.00 50.75 90 GLU A N 1
ATOM 705 C CA . GLU A 1 90 ? 20.848 12.643 10.084 1.00 50.75 90 GLU A CA 1
ATOM 706 C C . GLU A 1 90 ? 21.532 11.264 9.965 1.00 50.75 90 GLU A C 1
ATOM 708 O O . GLU A 1 90 ? 22.453 11.107 9.172 1.00 50.75 90 GLU A O 1
ATOM 713 N N . ASN A 1 91 ? 21.074 10.241 10.700 1.00 55.38 91 ASN A N 1
ATOM 714 C CA . ASN A 1 91 ? 21.623 8.880 10.595 1.00 55.38 91 ASN A CA 1
ATOM 715 C C . ASN A 1 91 ? 20.906 8.019 9.543 1.00 55.38 91 ASN A C 1
ATOM 717 O O . ASN A 1 91 ? 21.444 6.994 9.122 1.00 55.38 91 ASN A O 1
ATOM 721 N N . ALA A 1 92 ? 19.688 8.403 9.146 1.00 62.00 92 ALA A N 1
ATOM 722 C CA . ALA A 1 92 ? 18.909 7.673 8.150 1.00 62.00 92 ALA A CA 1
ATOM 723 C C . ALA A 1 92 ? 19.508 7.877 6.754 1.00 62.00 92 ALA A C 1
ATOM 725 O O . ALA A 1 92 ? 19.782 6.896 6.067 1.00 62.00 92 ALA A O 1
ATOM 726 N N . ASP A 1 93 ? 19.831 9.125 6.407 1.00 69.19 93 ASP A N 1
ATOM 727 C CA . ASP A 1 93 ? 20.439 9.467 5.119 1.00 69.19 93 ASP A CA 1
ATOM 728 C C . ASP A 1 93 ? 21.829 8.824 4.963 1.00 69.19 93 ASP A C 1
ATOM 730 O O . ASP A 1 93 ? 22.219 8.419 3.868 1.00 69.19 93 ASP A O 1
ATOM 734 N N . GLU A 1 94 ? 22.585 8.666 6.057 1.00 73.38 94 GLU A N 1
ATOM 735 C CA . GLU A 1 94 ? 23.894 8.005 6.028 1.00 73.38 94 GLU A CA 1
ATOM 736 C C . GLU A 1 94 ? 23.798 6.482 5.873 1.00 73.38 94 GLU A C 1
ATOM 738 O O . GLU A 1 94 ? 24.599 5.875 5.154 1.00 73.38 94 GLU A O 1
ATOM 743 N N . ALA A 1 95 ? 22.807 5.857 6.513 1.00 76.88 95 ALA A N 1
ATOM 744 C CA . ALA A 1 95 ? 22.515 4.441 6.328 1.00 76.88 95 ALA A CA 1
ATOM 745 C C . ALA A 1 95 ? 22.013 4.155 4.903 1.00 76.88 95 ALA A C 1
ATOM 747 O O . ALA A 1 95 ? 22.484 3.207 4.273 1.00 76.88 95 ALA A O 1
ATOM 748 N N . GLU A 1 96 ? 21.131 5.007 4.376 1.00 79.56 96 GLU A N 1
ATOM 749 C CA . GLU A 1 96 ? 20.577 4.903 3.024 1.00 79.56 96 GLU A CA 1
ATOM 750 C C . GLU A 1 96 ? 21.651 5.133 1.949 1.00 79.56 96 GLU A C 1
ATOM 752 O O . GLU A 1 96 ? 21.747 4.350 1.005 1.00 79.56 96 GLU A O 1
ATOM 757 N N . MET A 1 97 ? 22.555 6.107 2.134 1.00 79.56 97 MET A N 1
ATOM 758 C CA . MET A 1 97 ? 23.734 6.272 1.269 1.00 79.56 97 MET A CA 1
ATOM 759 C C . MET A 1 97 ? 24.614 5.020 1.243 1.00 79.56 97 MET A C 1
ATOM 761 O O . MET A 1 97 ? 25.062 4.613 0.174 1.00 79.56 97 MET A O 1
ATOM 765 N N . ARG A 1 98 ? 24.888 4.404 2.403 1.00 82.69 98 ARG A N 1
ATOM 766 C CA . ARG A 1 98 ? 25.729 3.196 2.474 1.00 82.69 98 ARG A CA 1
ATOM 767 C C . ARG A 1 98 ? 25.071 2.001 1.793 1.00 82.69 98 ARG A C 1
ATOM 769 O O . ARG A 1 98 ? 25.775 1.205 1.175 1.00 82.69 98 ARG A O 1
ATOM 776 N N . ASP A 1 99 ? 23.756 1.859 1.917 1.00 83.19 99 ASP A N 1
ATOM 777 C CA . ASP A 1 99 ? 23.014 0.789 1.252 1.00 83.19 99 ASP A CA 1
ATOM 778 C C . ASP A 1 99 ? 22.978 0.986 -0.269 1.00 83.19 99 ASP A C 1
ATOM 780 O O . ASP A 1 99 ? 23.341 0.083 -1.026 1.00 83.19 99 ASP A O 1
ATOM 784 N N . LEU A 1 100 ? 22.663 2.201 -0.726 1.00 82.12 100 LEU A N 1
ATOM 785 C CA . LEU A 1 100 ? 22.675 2.543 -2.148 1.00 82.12 100 LEU A CA 1
ATOM 786 C C . LEU A 1 100 ? 24.066 2.408 -2.763 1.00 82.12 100 LEU A C 1
ATOM 788 O O . LEU A 1 100 ? 24.187 1.881 -3.864 1.00 82.12 100 LEU A O 1
ATOM 792 N N . GLN A 1 101 ? 25.120 2.799 -2.046 1.00 84.25 101 GLN A N 1
ATOM 793 C CA . GLN A 1 101 ? 26.491 2.606 -2.506 1.00 84.25 101 GLN A CA 1
ATOM 794 C C . GLN A 1 101 ? 26.816 1.120 -2.694 1.00 84.25 101 GLN A C 1
ATOM 796 O O . GLN A 1 101 ? 27.296 0.735 -3.754 1.00 84.25 101 GLN A O 1
ATOM 801 N N . LYS A 1 102 ? 26.445 0.251 -1.743 1.00 83.31 102 LYS A N 1
ATOM 802 C CA . LYS A 1 102 ? 26.609 -1.206 -1.898 1.00 83.31 102 LYS A CA 1
ATOM 803 C C . LYS A 1 102 ? 25.815 -1.775 -3.068 1.00 83.31 102 LYS A C 1
ATOM 805 O O . LYS A 1 102 ? 26.278 -2.724 -3.695 1.00 83.31 102 LYS A O 1
ATOM 810 N N . ARG A 1 103 ? 24.617 -1.253 -3.335 1.00 80.44 103 ARG A N 1
ATOM 811 C CA . ARG A 1 103 ? 23.804 -1.675 -4.482 1.00 80.44 103 ARG A CA 1
ATOM 812 C C . ARG A 1 103 ? 24.451 -1.264 -5.795 1.00 80.44 103 ARG A C 1
ATOM 814 O O . ARG A 1 103 ? 24.538 -2.096 -6.685 1.00 80.44 103 ARG A O 1
ATOM 821 N N . VAL A 1 104 ? 24.934 -0.026 -5.887 1.00 82.06 104 VAL A N 1
ATOM 822 C CA . VAL A 1 104 ? 25.646 0.482 -7.065 1.00 82.06 104 VAL A CA 1
ATOM 823 C C . VAL A 1 104 ? 26.942 -0.299 -7.303 1.00 82.06 104 VAL A C 1
ATOM 825 O O . VAL A 1 104 ? 27.227 -0.660 -8.441 1.00 82.06 104 VAL A O 1
ATOM 828 N N . ASP A 1 105 ? 27.687 -0.625 -6.245 1.00 79.38 105 ASP A N 1
ATOM 829 C CA . ASP A 1 105 ? 28.934 -1.393 -6.339 1.00 79.38 105 ASP A CA 1
ATOM 830 C C . ASP A 1 105 ? 28.697 -2.873 -6.705 1.00 79.38 105 ASP A C 1
ATOM 832 O O . ASP A 1 105 ? 29.508 -3.469 -7.410 1.00 79.38 105 ASP A O 1
ATOM 836 N N . ASN A 1 106 ? 27.579 -3.465 -6.263 1.00 79.88 106 ASN A N 1
ATOM 837 C CA . ASN A 1 106 ? 27.189 -4.851 -6.568 1.00 79.88 106 ASN A CA 1
ATOM 838 C C . ASN A 1 106 ? 26.215 -4.969 -7.752 1.00 79.88 106 ASN A C 1
ATOM 840 O O . ASN A 1 106 ? 25.507 -5.972 -7.867 1.00 79.88 106 ASN A O 1
ATOM 844 N N . ILE A 1 107 ? 26.154 -3.962 -8.624 1.00 77.44 107 ILE A N 1
ATOM 845 C CA . ILE A 1 107 ? 25.346 -4.023 -9.844 1.00 77.44 107 ILE A CA 1
ATOM 846 C C . ILE A 1 107 ? 25.798 -5.217 -10.694 1.00 77.44 107 ILE A C 1
ATOM 848 O O . ILE A 1 107 ? 26.956 -5.314 -11.102 1.00 77.44 107 ILE A O 1
ATOM 852 N N . SER A 1 108 ? 24.866 -6.131 -10.963 1.00 72.00 108 SER A N 1
ATOM 853 C CA . SER A 1 108 ? 25.097 -7.289 -11.828 1.00 72.00 108 SER A CA 1
ATOM 854 C C . SER A 1 108 ? 24.706 -6.960 -13.262 1.00 72.00 108 SER A C 1
ATOM 856 O O . SER A 1 108 ? 23.840 -6.116 -13.501 1.00 72.00 108 SER A O 1
ATOM 858 N N . ASP A 1 109 ? 25.276 -7.681 -14.229 1.00 66.19 109 ASP A N 1
ATOM 859 C CA . ASP A 1 109 ? 24.880 -7.585 -15.634 1.00 66.19 109 ASP A CA 1
ATOM 860 C C . ASP A 1 109 ? 23.415 -7.985 -15.896 1.00 66.19 109 ASP A C 1
ATOM 862 O O . ASP A 1 109 ? 22.862 -7.619 -16.934 1.00 66.19 109 ASP A O 1
ATOM 866 N N . GLU A 1 110 ? 22.764 -8.634 -14.929 1.00 68.06 110 GLU A N 1
ATOM 867 C CA . GLU A 1 110 ? 21.342 -8.992 -14.958 1.00 68.06 110 GLU A CA 1
ATOM 868 C C . GLU A 1 110 ? 20.395 -7.837 -14.579 1.00 68.06 110 GLU A C 1
ATOM 870 O O . GLU A 1 110 ? 19.219 -7.863 -14.945 1.00 68.06 110 GLU A O 1
ATOM 875 N N . ASP A 1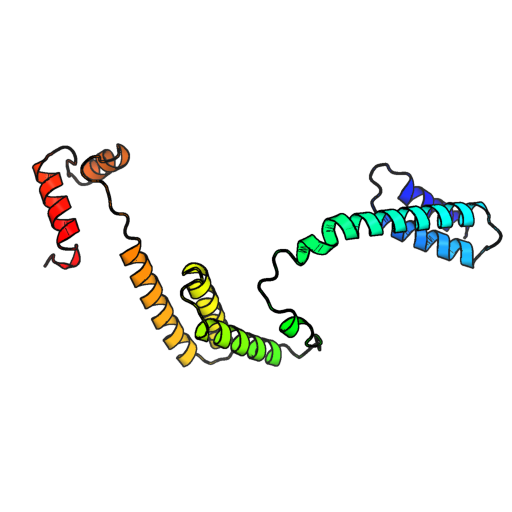 111 ? 20.869 -6.799 -13.878 1.00 71.50 111 ASP A N 1
ATOM 876 C CA . ASP A 1 111 ? 20.022 -5.659 -13.515 1.00 71.50 111 ASP A CA 1
ATOM 877 C C . ASP A 1 111 ? 19.690 -4.807 -14.748 1.00 71.50 111 ASP A C 1
ATOM 879 O O . ASP A 1 111 ? 20.579 -4.468 -15.532 1.00 71.50 111 ASP A O 1
ATOM 883 N N . SER A 1 112 ? 18.427 -4.387 -14.903 1.00 78.06 112 SER A N 1
ATOM 884 C CA . SER A 1 112 ? 18.042 -3.451 -15.973 1.00 78.06 112 SER A CA 1
ATOM 885 C C . SER A 1 112 ? 18.882 -2.175 -15.897 1.00 78.06 112 SER A C 1
ATOM 887 O O . SER A 1 112 ? 19.072 -1.605 -14.820 1.00 78.06 112 SER A O 1
ATOM 889 N N . LEU A 1 113 ? 19.344 -1.691 -17.051 1.00 70.56 113 LEU A N 1
ATOM 890 C CA . LEU A 1 113 ? 20.105 -0.444 -17.164 1.00 70.56 113 LEU A CA 1
ATOM 891 C C . LEU A 1 113 ? 19.361 0.746 -16.543 1.00 70.56 113 LEU A C 1
ATOM 893 O O . LEU A 1 113 ? 19.990 1.600 -15.928 1.00 70.56 113 LEU A O 1
ATOM 897 N N . GLU A 1 114 ? 18.031 0.758 -16.632 1.00 76.38 114 GLU A N 1
ATOM 898 C CA . GLU A 1 114 ? 17.177 1.785 -16.024 1.00 76.38 114 GLU A CA 1
ATOM 899 C C . GLU A 1 114 ? 17.290 1.773 -14.496 1.00 76.38 114 GLU A C 1
ATOM 901 O O . GLU A 1 114 ? 17.459 2.823 -13.874 1.00 76.38 114 GLU A O 1
ATOM 906 N N . LYS A 1 115 ? 17.278 0.577 -13.893 1.00 78.31 115 LYS A N 1
ATOM 907 C CA . LYS A 1 115 ? 17.430 0.379 -12.446 1.00 78.31 115 LYS A CA 1
ATOM 908 C C . LYS A 1 115 ? 18.811 0.839 -11.974 1.00 78.31 115 LYS A C 1
ATOM 910 O O . LYS A 1 115 ? 18.907 1.571 -10.995 1.00 78.31 115 LYS A O 1
ATOM 915 N N . ARG A 1 116 ? 19.863 0.491 -12.727 1.00 78.81 116 ARG A N 1
ATOM 916 C CA . ARG A 1 116 ? 21.246 0.927 -12.459 1.00 78.81 116 ARG A CA 1
ATOM 917 C C . ARG A 1 116 ? 21.375 2.449 -12.475 1.00 78.81 116 ARG A C 1
ATOM 919 O O . ARG A 1 116 ? 22.005 3.026 -11.595 1.00 78.81 116 ARG A O 1
ATOM 926 N N . THR A 1 117 ? 20.764 3.104 -13.465 1.00 81.94 117 THR A N 1
ATOM 927 C CA . THR A 1 117 ? 20.782 4.569 -13.550 1.00 81.94 117 THR A CA 1
ATOM 928 C C . THR A 1 117 ? 19.968 5.230 -12.443 1.00 81.94 117 THR A C 1
ATOM 930 O O . THR A 1 117 ? 20.422 6.233 -11.904 1.00 81.94 117 THR A O 1
ATOM 933 N N . ALA A 1 118 ? 18.819 4.667 -12.063 1.00 84.31 118 ALA A N 1
ATOM 934 C CA . ALA A 1 118 ? 17.964 5.232 -11.022 1.00 84.31 118 ALA A CA 1
ATOM 935 C C . ALA A 1 118 ? 18.622 5.178 -9.632 1.00 84.31 118 ALA A C 1
ATOM 937 O O . ALA A 1 118 ? 18.611 6.173 -8.909 1.00 84.31 118 ALA A O 1
ATOM 938 N N . ASP A 1 119 ? 19.248 4.051 -9.280 1.00 83.38 119 ASP A N 1
ATOM 939 C CA . ASP A 1 119 ? 19.954 3.898 -8.001 1.00 83.38 119 ASP A CA 1
ATOM 940 C C . ASP A 1 119 ? 21.146 4.867 -7.895 1.00 83.38 119 ASP A C 1
ATOM 942 O O . ASP A 1 119 ? 21.355 5.496 -6.856 1.00 83.38 119 ASP A O 1
ATOM 946 N N . ALA A 1 120 ? 21.896 5.047 -8.988 1.00 85.50 120 ALA A N 1
ATOM 947 C CA . ALA A 1 120 ? 23.010 5.991 -9.041 1.00 85.50 120 ALA A CA 1
ATOM 948 C C . ALA A 1 120 ? 22.544 7.459 -8.938 1.00 85.50 120 ALA A C 1
ATOM 950 O O . ALA A 1 120 ? 23.197 8.274 -8.285 1.00 85.50 120 ALA A O 1
ATOM 951 N N . GLU A 1 121 ? 21.406 7.812 -9.543 1.00 87.38 121 GLU A N 1
ATOM 952 C CA . GLU A 1 121 ? 20.818 9.153 -9.420 1.00 87.38 121 GLU A CA 1
ATOM 953 C C . GLU A 1 121 ? 20.345 9.454 -7.999 1.00 87.38 121 GLU A C 1
ATOM 955 O O . GLU A 1 121 ? 20.590 10.549 -7.491 1.00 87.38 121 GLU A O 1
ATOM 960 N N . LEU A 1 122 ? 19.725 8.475 -7.338 1.00 87.62 122 LEU A N 1
ATOM 961 C CA . LEU A 1 122 ? 19.299 8.615 -5.950 1.00 87.62 122 LEU A CA 1
ATOM 962 C C . LEU A 1 122 ? 20.502 8.808 -5.016 1.00 87.62 122 LEU A C 1
ATOM 964 O O . LEU A 1 122 ? 20.483 9.685 -4.153 1.00 87.62 122 LEU A O 1
ATOM 968 N N . LEU A 1 123 ? 21.579 8.045 -5.232 1.00 87.25 123 LEU A N 1
ATOM 969 C CA . LEU A 1 123 ? 22.819 8.182 -4.468 1.00 87.25 123 LEU A CA 1
ATOM 970 C C . LEU A 1 123 ? 23.470 9.563 -4.665 1.00 87.25 123 LEU A C 1
ATOM 972 O O . LEU A 1 123 ? 23.909 10.176 -3.693 1.00 87.25 123 LEU A O 1
ATOM 976 N N . ARG A 1 124 ? 23.470 10.098 -5.894 1.00 89.88 124 ARG A N 1
ATOM 977 C CA . ARG A 1 124 ? 23.932 11.469 -6.177 1.00 89.88 124 ARG A CA 1
ATOM 978 C C . ARG A 1 124 ? 23.139 12.498 -5.371 1.00 89.88 124 ARG A C 1
ATOM 980 O O . ARG A 1 124 ? 23.729 13.398 -4.778 1.00 89.88 124 ARG A O 1
ATOM 987 N N . ASP A 1 125 ? 21.814 12.382 -5.355 1.00 87.12 125 ASP A N 1
ATOM 988 C CA . ASP A 1 125 ? 20.952 13.348 -4.669 1.00 87.12 125 ASP A CA 1
ATOM 989 C C . ASP A 1 125 ? 21.160 13.321 -3.151 1.00 87.12 125 ASP A C 1
ATOM 991 O O . ASP A 1 125 ? 21.151 14.373 -2.508 1.00 87.12 125 ASP A O 1
ATOM 995 N N . LEU A 1 126 ? 21.417 12.142 -2.580 1.00 87.00 126 LEU A N 1
ATOM 996 C CA . LEU A 1 126 ? 21.796 12.011 -1.174 1.00 87.00 126 LEU A CA 1
ATOM 997 C C . LEU A 1 126 ? 23.186 12.597 -0.887 1.00 87.00 126 LEU A C 1
ATOM 999 O O . LEU A 1 126 ? 23.353 13.277 0.125 1.00 87.00 126 LEU A O 1
ATOM 1003 N N . TYR A 1 127 ? 24.168 12.416 -1.777 1.00 87.31 127 TYR A N 1
ATOM 1004 C CA . TYR A 1 127 ? 25.478 13.061 -1.632 1.00 87.31 127 TYR A CA 1
ATOM 1005 C C . TYR A 1 127 ? 25.383 14.593 -1.652 1.00 87.31 127 TYR A C 1
ATOM 1007 O O . TYR A 1 127 ? 25.979 15.245 -0.794 1.00 87.31 127 TYR A O 1
ATOM 1015 N N . MET A 1 128 ? 24.563 15.169 -2.537 1.00 86.25 128 MET A N 1
ATOM 1016 C CA . MET A 1 128 ? 24.322 16.620 -2.581 1.00 86.25 128 MET A CA 1
ATOM 1017 C C . MET A 1 128 ? 23.691 17.149 -1.287 1.00 86.25 128 MET A C 1
ATOM 1019 O O . MET A 1 128 ? 24.110 18.182 -0.770 1.00 86.25 128 MET A O 1
ATOM 1023 N N . ARG A 1 129 ? 22.698 16.438 -0.737 1.00 85.00 129 ARG A N 1
ATOM 1024 C CA . ARG A 1 129 ? 22.031 16.829 0.521 1.00 85.00 129 ARG A CA 1
ATOM 1025 C C . ARG A 1 129 ? 22.971 16.789 1.723 1.00 85.00 129 ARG A C 1
ATOM 1027 O O . ARG A 1 129 ? 22.832 17.610 2.623 1.00 85.00 129 ARG A O 1
ATOM 1034 N N . ASN A 1 130 ? 23.946 15.886 1.694 1.00 83.25 130 ASN A N 1
ATOM 1035 C CA . ASN A 1 130 ? 24.910 15.679 2.772 1.00 83.25 130 ASN A CA 1
ATOM 1036 C C . ASN A 1 130 ? 26.223 16.459 2.586 1.00 83.25 130 ASN A C 1
ATOM 1038 O O . ASN A 1 130 ? 27.196 16.194 3.291 1.00 83.25 130 ASN A O 1
ATOM 1042 N N . GLY A 1 131 ? 26.267 17.411 1.645 1.00 85.19 131 GLY A N 1
ATOM 1043 C CA . GLY A 1 131 ? 27.428 18.278 1.408 1.00 85.19 131 GLY A CA 1
ATOM 1044 C C . GLY A 1 131 ? 28.632 17.583 0.760 1.00 85.19 131 GLY A C 1
ATOM 1045 O O . GLY A 1 131 ? 29.724 18.145 0.749 1.00 85.19 131 GLY A O 1
ATOM 1046 N N . LYS A 1 132 ? 28.448 16.374 0.217 1.00 87.81 132 LYS A N 1
ATOM 1047 C CA . LYS A 1 132 ? 29.458 15.591 -0.516 1.00 87.81 132 LYS A CA 1
ATOM 1048 C C . LYS A 1 132 ? 29.403 15.917 -2.011 1.00 87.81 132 LYS A C 1
ATOM 1050 O O . LYS A 1 132 ? 29.045 15.088 -2.847 1.00 87.81 132 LYS A O 1
ATOM 1055 N N . GLU A 1 133 ? 29.645 17.186 -2.335 1.00 87.25 133 GLU A N 1
ATOM 1056 C CA . GLU A 1 133 ? 29.428 17.726 -3.685 1.00 87.25 133 GLU A CA 1
ATOM 1057 C C . GLU A 1 133 ? 30.398 17.157 -4.729 1.00 87.25 133 GLU A C 1
ATOM 1059 O O . GLU A 1 133 ? 30.011 16.973 -5.884 1.00 87.25 133 GLU A O 1
ATOM 1064 N N . GLU A 1 134 ? 31.637 16.848 -4.342 1.00 85.50 134 GLU A N 1
ATOM 1065 C CA . GLU A 1 134 ? 32.632 16.298 -5.268 1.00 85.50 134 GLU A CA 1
ATOM 1066 C C . GLU A 1 134 ? 32.286 14.852 -5.654 1.00 85.50 134 GLU A C 1
ATOM 1068 O O . GLU A 1 134 ? 32.251 14.521 -6.839 1.00 85.50 134 GLU A O 1
ATOM 1073 N N . GLU A 1 135 ? 31.889 14.012 -4.693 1.00 85.25 135 GLU A N 1
ATOM 1074 C CA . GLU A 1 135 ? 31.433 12.643 -4.960 1.00 85.25 135 GLU A CA 1
ATOM 1075 C C . GLU A 1 135 ? 30.142 12.621 -5.791 1.00 85.25 135 GLU A C 1
ATOM 1077 O O . GLU A 1 135 ? 29.984 11.791 -6.692 1.00 85.25 135 GLU A O 1
ATOM 1082 N N . ALA A 1 136 ? 29.226 13.563 -5.540 1.00 87.44 136 ALA A N 1
ATOM 1083 C CA . ALA A 1 136 ? 28.033 13.736 -6.360 1.00 87.44 136 ALA A CA 1
ATOM 1084 C C . ALA A 1 136 ? 28.381 14.131 -7.805 1.00 87.44 136 ALA A C 1
ATOM 1086 O O . ALA A 1 136 ? 27.754 13.635 -8.747 1.00 87.44 136 ALA A O 1
ATOM 1087 N N . ARG A 1 137 ? 29.378 15.006 -7.998 1.00 90.00 137 ARG A N 1
ATOM 1088 C CA . ARG A 1 137 ? 29.822 15.449 -9.325 1.00 90.00 137 ARG A CA 1
ATOM 1089 C C . ARG A 1 137 ? 30.447 14.295 -10.109 1.00 90.00 137 ARG A C 1
ATOM 1091 O O . ARG A 1 137 ? 30.011 14.041 -11.232 1.00 90.00 137 ARG A O 1
ATOM 1098 N N . GLU A 1 138 ? 31.367 13.545 -9.502 1.00 88.19 138 GLU A N 1
ATOM 1099 C CA . GLU A 1 138 ? 31.974 12.358 -10.123 1.00 88.19 138 GLU A CA 1
ATOM 1100 C C . GLU A 1 138 ? 30.925 11.302 -10.501 1.00 88.19 138 GLU A C 1
ATOM 1102 O O . GLU A 1 138 ? 30.963 10.716 -11.588 1.00 88.19 138 GLU A O 1
ATOM 1107 N N . LEU A 1 139 ? 29.959 11.051 -9.611 1.00 86.81 139 LEU A N 1
ATOM 1108 C CA . LEU A 1 139 ? 28.890 10.091 -9.867 1.00 86.81 139 LEU A CA 1
ATOM 1109 C C . LEU A 1 139 ? 27.982 10.559 -11.011 1.00 86.81 139 LEU A C 1
ATOM 1111 O O . LEU A 1 139 ? 27.600 9.764 -11.870 1.00 86.81 139 LEU A O 1
ATOM 1115 N N . ASN A 1 140 ? 27.682 11.856 -11.075 1.00 90.06 140 ASN A N 1
ATOM 1116 C CA . ASN A 1 140 ? 26.880 12.430 -12.147 1.00 90.06 140 ASN A CA 1
ATOM 1117 C C . ASN A 1 140 ? 27.572 12.316 -13.514 1.00 90.06 140 ASN A C 1
ATOM 1119 O O . ASN A 1 140 ? 26.911 11.984 -14.497 1.00 90.06 140 ASN A O 1
ATOM 1123 N N . GLU A 1 141 ? 28.887 12.523 -13.591 1.00 89.56 141 GLU A N 1
ATOM 1124 C CA . GLU A 1 141 ? 29.650 12.319 -14.830 1.00 89.56 141 GLU A CA 1
ATOM 1125 C C . GLU A 1 141 ? 29.558 10.869 -15.323 1.00 89.56 141 GLU A C 1
ATOM 1127 O O . GLU A 1 141 ? 29.274 10.628 -16.501 1.00 89.56 141 GLU A O 1
ATOM 1132 N N . LYS A 1 142 ? 29.693 9.893 -14.414 1.00 85.44 142 LYS A N 1
ATOM 1133 C CA . LYS A 1 142 ? 29.534 8.463 -14.731 1.00 85.44 142 LYS A CA 1
ATOM 1134 C C . LYS A 1 142 ? 28.120 8.134 -15.217 1.00 85.44 142 LYS A C 1
ATOM 1136 O O . LYS A 1 142 ? 27.970 7.416 -16.206 1.00 85.44 142 LYS A O 1
ATOM 1141 N N . ILE A 1 143 ? 27.085 8.694 -14.580 1.00 86.31 143 ILE A N 1
ATOM 1142 C CA . ILE A 1 143 ? 25.684 8.525 -15.004 1.00 86.31 143 ILE A CA 1
ATOM 1143 C C . ILE A 1 143 ? 25.473 9.090 -16.411 1.00 86.31 143 ILE A C 1
ATOM 1145 O O . ILE A 1 143 ? 24.834 8.444 -17.241 1.00 86.31 143 ILE A O 1
ATOM 1149 N N . GLN A 1 144 ? 26.014 10.273 -16.710 1.00 87.25 144 GLN A 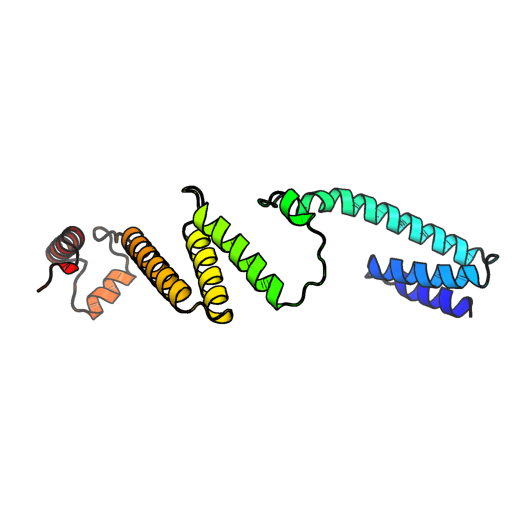N 1
ATOM 1150 C CA . GLN A 1 144 ? 25.873 10.888 -18.032 1.00 87.25 144 GLN A CA 1
ATOM 1151 C C . GLN A 1 144 ? 26.601 10.089 -19.117 1.00 87.25 144 GLN A C 1
ATOM 1153 O O . GLN A 1 144 ? 26.030 9.855 -20.183 1.00 87.25 144 GLN A O 1
ATOM 1158 N N . ALA A 1 145 ? 27.816 9.610 -18.841 1.00 84.00 145 ALA A N 1
ATOM 1159 C CA . ALA A 1 145 ? 28.550 8.741 -19.757 1.00 84.00 145 ALA A CA 1
ATOM 1160 C C . ALA A 1 145 ? 27.780 7.437 -20.036 1.00 84.00 145 ALA A C 1
ATOM 1162 O O . ALA A 1 145 ? 27.612 7.056 -21.196 1.00 84.00 145 ALA A O 1
ATOM 1163 N N . ALA A 1 146 ? 27.232 6.803 -18.994 1.00 80.44 146 ALA A N 1
ATOM 1164 C CA . ALA A 1 146 ? 26.413 5.601 -19.130 1.00 80.44 146 ALA A CA 1
ATOM 1165 C C . ALA A 1 146 ? 25.135 5.865 -19.943 1.00 80.44 146 ALA A C 1
ATOM 1167 O O . ALA A 1 146 ? 24.837 5.130 -20.882 1.00 80.44 146 ALA A O 1
ATOM 1168 N N . LYS A 1 147 ? 24.407 6.951 -19.656 1.00 82.12 147 LYS A N 1
ATOM 1169 C CA . LYS A 1 147 ? 23.208 7.342 -20.416 1.00 82.12 147 LYS A CA 1
ATOM 1170 C C . LYS A 1 147 ? 23.511 7.639 -21.880 1.00 82.12 147 LYS A C 1
ATOM 1172 O O . LYS A 1 147 ? 22.723 7.264 -22.747 1.00 82.12 147 LYS A O 1
ATOM 1177 N N . LYS A 1 148 ? 24.644 8.285 -22.170 1.00 80.88 148 LYS A N 1
ATOM 1178 C CA . LYS A 1 148 ? 25.092 8.542 -23.543 1.00 80.88 148 LYS A CA 1
ATOM 1179 C C . LYS A 1 148 ? 25.374 7.231 -24.282 1.00 80.88 148 LYS A C 1
ATOM 1181 O O . LYS A 1 148 ? 24.834 7.043 -25.367 1.00 80.88 148 LYS A O 1
ATOM 1186 N N . ALA A 1 149 ? 26.102 6.301 -23.663 1.00 77.06 149 ALA A N 1
ATOM 1187 C CA . ALA A 1 149 ? 26.368 4.983 -24.239 1.00 77.06 149 ALA A CA 1
ATOM 1188 C C . ALA A 1 149 ? 25.078 4.171 -24.480 1.00 77.06 149 ALA A C 1
ATOM 1190 O O . ALA A 1 149 ? 24.942 3.504 -25.504 1.00 77.06 149 ALA A O 1
ATOM 1191 N N . ILE A 1 150 ? 24.094 4.264 -23.575 1.00 72.19 150 ILE A N 1
ATOM 1192 C CA . ILE A 1 150 ? 22.770 3.647 -23.760 1.00 72.19 150 ILE A CA 1
ATOM 1193 C C . ILE A 1 150 ? 22.051 4.272 -24.952 1.00 72.19 150 ILE A C 1
ATOM 1195 O O . ILE A 1 150 ? 21.567 3.544 -25.812 1.00 72.19 150 ILE A O 1
ATOM 1199 N N . ARG A 1 151 ? 22.001 5.605 -25.030 1.00 73.94 151 ARG A N 1
ATOM 1200 C CA . ARG A 1 151 ? 21.356 6.323 -26.136 1.00 73.94 151 ARG A CA 1
ATOM 1201 C C . ARG A 1 151 ? 22.009 6.003 -27.481 1.00 73.94 151 ARG A C 1
ATOM 1203 O O . ARG A 1 151 ? 21.303 5.896 -28.473 1.00 73.94 151 ARG A O 1
ATOM 1210 N N . GLU A 1 152 ? 23.328 5.846 -27.521 1.00 70.69 152 GLU A N 1
ATOM 1211 C CA . GLU A 1 152 ? 24.061 5.440 -28.725 1.00 70.69 152 GLU A CA 1
ATOM 1212 C C . GLU A 1 152 ? 23.745 3.995 -29.123 1.00 70.69 152 GLU A C 1
ATOM 1214 O O . GLU A 1 152 ? 23.485 3.733 -30.295 1.00 70.69 152 GLU A O 1
ATOM 1219 N N . ARG A 1 153 ? 23.666 3.074 -28.154 1.00 66.62 153 ARG A N 1
ATOM 1220 C CA . ARG A 1 153 ? 23.282 1.672 -28.390 1.00 66.62 153 ARG A CA 1
ATOM 1221 C C . ARG A 1 153 ? 21.807 1.507 -28.774 1.00 66.62 153 ARG A C 1
ATOM 1223 O O . ARG A 1 153 ? 21.468 0.575 -29.493 1.00 66.62 153 ARG A O 1
ATOM 1230 N N . GLN A 1 154 ? 20.941 2.387 -28.277 1.00 60.47 154 GLN A N 1
ATOM 1231 C CA . GLN A 1 154 ? 19.506 2.430 -28.563 1.00 60.47 154 GLN A CA 1
ATOM 1232 C C . GLN A 1 154 ? 19.156 3.375 -29.716 1.00 60.47 154 GLN A C 1
ATOM 1234 O O . GLN A 1 154 ? 17.973 3.675 -29.892 1.00 60.47 154 GLN A O 1
ATOM 1239 N N . ARG A 1 155 ? 20.135 3.870 -30.494 1.00 62.22 155 ARG A N 1
ATOM 1240 C CA . ARG A 1 155 ? 19.815 4.637 -31.702 1.00 62.22 155 ARG A CA 1
ATOM 1241 C C . ARG A 1 155 ? 18.850 3.793 -32.540 1.00 62.22 155 ARG A C 1
ATOM 1243 O O . ARG A 1 155 ? 19.203 2.661 -32.877 1.00 62.22 155 ARG A O 1
ATOM 1250 N N . PRO A 1 156 ? 17.629 4.287 -32.809 1.00 58.00 156 PRO A N 1
ATOM 1251 C CA . PRO A 1 156 ? 16.692 3.555 -33.637 1.00 58.00 156 PRO A CA 1
ATOM 1252 C C . PRO A 1 156 ? 17.359 3.356 -34.995 1.00 58.00 156 PRO A C 1
ATOM 1254 O O . PRO A 1 156 ? 17.686 4.327 -35.671 1.00 58.00 156 PRO A O 1
ATOM 1257 N N . SER A 1 157 ? 17.628 2.100 -35.347 1.00 60.31 157 SER A N 1
ATOM 1258 C CA . SER A 1 157 ? 17.983 1.752 -36.717 1.00 60.31 157 SER A CA 1
ATOM 1259 C C . SER A 1 157 ? 16.720 1.975 -37.536 1.00 60.31 157 SER A C 1
ATOM 1261 O O . SER A 1 157 ? 15.694 1.335 -37.287 1.00 60.31 157 SER A O 1
ATOM 1263 N N . PHE A 1 158 ? 16.759 2.968 -38.418 1.00 66.25 158 PHE A N 1
ATOM 1264 C CA . PHE A 1 158 ? 15.637 3.275 -39.290 1.00 66.25 158 PHE A CA 1
ATOM 1265 C C . PHE A 1 158 ? 15.726 2.369 -40.513 1.00 66.25 158 PHE A C 1
ATOM 1267 O O . PHE A 1 158 ? 16.769 2.280 -41.155 1.00 66.25 158 PHE A O 1
ATOM 1274 N N . ASP A 1 159 ? 14.631 1.689 -40.844 1.00 71.50 159 ASP A N 1
ATOM 1275 C CA . ASP A 1 159 ? 14.552 0.938 -42.093 1.00 71.50 159 ASP A CA 1
ATOM 1276 C C . ASP A 1 159 ? 14.319 1.915 -43.255 1.00 71.50 159 ASP A C 1
ATOM 1278 O O . ASP A 1 159 ? 13.184 2.228 -43.619 1.00 71.50 159 ASP A O 1
ATOM 1282 N N . TRP A 1 160 ? 15.410 2.452 -43.808 1.00 73.31 160 TRP A N 1
ATOM 1283 C CA . TRP A 1 160 ? 15.374 3.370 -44.951 1.00 73.31 160 TRP A CA 1
ATOM 1284 C C . TRP A 1 160 ? 14.877 2.704 -46.238 1.00 73.31 160 TRP A C 1
ATOM 1286 O O . TRP A 1 160 ? 14.462 3.404 -47.154 1.00 73.31 160 TRP A O 1
ATOM 1296 N N . GLU A 1 161 ? 14.901 1.369 -46.331 1.00 73.00 161 GLU A N 1
ATOM 1297 C CA . GLU A 1 161 ? 14.412 0.649 -47.514 1.00 73.00 161 GLU A CA 1
ATOM 1298 C C . GLU A 1 161 ? 12.876 0.620 -47.566 1.00 73.00 161 GLU A C 1
ATOM 1300 O O . GLU A 1 161 ? 12.304 0.478 -48.646 1.00 73.00 161 GLU A O 1
ATOM 1305 N N . ASN A 1 162 ? 12.207 0.838 -46.426 1.00 77.00 162 ASN A N 1
ATOM 1306 C CA . ASN A 1 162 ? 10.754 0.972 -46.323 1.00 77.00 162 ASN A CA 1
ATOM 1307 C C . ASN A 1 162 ? 10.372 2.153 -45.407 1.00 77.00 162 ASN A C 1
ATOM 1309 O O . ASN A 1 162 ? 9.876 1.937 -44.294 1.00 77.00 162 ASN A O 1
ATOM 1313 N N . PRO A 1 163 ? 10.574 3.411 -45.845 1.00 79.94 163 PRO A N 1
ATOM 1314 C CA . PRO A 1 163 ? 10.289 4.572 -45.012 1.00 79.94 163 PRO A CA 1
ATOM 1315 C C . PRO A 1 163 ? 8.791 4.652 -44.694 1.00 79.94 163 PRO A C 1
ATOM 1317 O O . PRO A 1 163 ? 7.934 4.438 -45.557 1.00 79.94 163 PRO A O 1
ATOM 1320 N N . THR A 1 164 ? 8.454 4.976 -43.443 1.00 81.88 164 THR A N 1
ATOM 1321 C CA . THR A 1 164 ? 7.051 5.156 -43.054 1.00 81.88 164 THR A CA 1
ATOM 1322 C C . THR A 1 164 ? 6.458 6.402 -43.729 1.00 81.88 164 THR A C 1
ATOM 1324 O O . THR A 1 164 ? 7.193 7.335 -44.068 1.00 81.88 164 THR A O 1
ATOM 1327 N N . PRO A 1 165 ? 5.125 6.480 -43.902 1.00 83.00 165 PRO A N 1
ATOM 1328 C CA . PRO A 1 165 ? 4.479 7.662 -44.477 1.00 83.00 165 PRO A CA 1
ATOM 1329 C C . PRO A 1 165 ? 4.834 8.965 -43.746 1.00 83.00 165 PRO A C 1
ATOM 1331 O O . PRO A 1 165 ? 5.042 9.992 -44.385 1.00 83.00 165 PRO A O 1
ATOM 1334 N N . GLU A 1 166 ? 4.984 8.904 -42.420 1.00 82.25 166 GLU A N 1
ATOM 1335 C CA . GLU A 1 166 ? 5.391 10.048 -41.598 1.00 82.25 166 GLU A CA 1
ATOM 1336 C C . GLU A 1 166 ? 6.836 10.487 -41.886 1.00 82.25 166 GLU A C 1
ATOM 1338 O O . GLU A 1 166 ? 7.099 11.684 -41.979 1.00 82.25 166 GLU A O 1
ATOM 1343 N N . MET A 1 167 ? 7.765 9.546 -42.114 1.00 77.50 167 MET A N 1
ATOM 1344 C CA . MET A 1 167 ? 9.149 9.864 -42.500 1.00 77.50 167 MET A CA 1
ATOM 1345 C C . MET A 1 167 ? 9.216 10.548 -43.868 1.00 77.50 167 MET A C 1
ATOM 1347 O O . MET A 1 167 ? 9.991 11.484 -44.050 1.00 77.50 167 MET A O 1
ATOM 1351 N N . ILE A 1 168 ? 8.393 10.108 -44.825 1.00 82.31 168 ILE A N 1
ATOM 1352 C CA . ILE A 1 168 ? 8.329 10.692 -46.173 1.00 82.31 168 ILE A CA 1
ATOM 1353 C C . ILE A 1 168 ? 7.810 12.134 -46.114 1.00 82.31 168 ILE A C 1
ATOM 1355 O O . ILE A 1 168 ? 8.340 13.012 -46.794 1.00 82.31 168 ILE A O 1
ATOM 1359 N N . GLU A 1 169 ? 6.775 12.395 -45.312 1.00 83.88 169 GLU A N 1
ATOM 1360 C CA . GLU A 1 169 ? 6.246 13.749 -45.133 1.00 83.88 169 GLU A CA 1
ATOM 1361 C C . GLU A 1 169 ? 7.240 14.673 -44.434 1.00 83.88 169 GLU A C 1
ATOM 1363 O O . GLU A 1 169 ? 7.363 15.836 -44.819 1.00 83.88 169 GLU A O 1
ATOM 1368 N N . ASP A 1 170 ? 7.959 14.171 -43.431 1.00 82.62 170 ASP A N 1
ATOM 1369 C CA . ASP A 1 170 ? 8.930 14.978 -42.701 1.00 82.62 170 ASP A CA 1
ATOM 1370 C C . ASP A 1 170 ? 10.175 15.275 -43.547 1.00 82.62 170 ASP A C 1
ATOM 1372 O O . ASP A 1 170 ? 10.606 16.423 -43.606 1.00 82.62 170 ASP A O 1
ATOM 1376 N N . ALA A 1 171 ? 10.689 14.303 -44.307 1.00 83.31 171 ALA A N 1
ATOM 1377 C CA . ALA A 1 171 ? 11.801 14.519 -45.234 1.00 83.31 171 ALA A CA 1
ATOM 1378 C C . ALA A 1 171 ? 11.462 15.527 -46.342 1.00 83.31 171 ALA A C 1
ATOM 1380 O O . ALA A 1 171 ? 12.280 16.392 -46.659 1.00 83.31 171 ALA A O 1
ATOM 1381 N N . LYS A 1 172 ? 10.219 15.517 -46.842 1.00 86.44 172 LYS A N 1
ATOM 1382 C CA . LYS A 1 172 ? 9.733 16.533 -47.789 1.00 86.44 172 LYS A CA 1
ATOM 1383 C C . LYS A 1 172 ? 9.753 17.950 -47.217 1.00 86.44 172 LYS A C 1
ATOM 1385 O O . LYS A 1 172 ? 9.932 18.894 -47.982 1.00 86.44 172 LYS A O 1
ATOM 1390 N N . LYS A 1 173 ? 9.600 18.134 -45.898 1.00 87.69 173 LYS A N 1
ATOM 1391 C CA . LYS A 1 173 ? 9.747 19.464 -45.267 1.00 87.69 173 LYS A CA 1
ATOM 1392 C C . LYS A 1 173 ? 11.188 19.973 -45.316 1.00 87.69 173 LYS A C 1
ATOM 1394 O O . LYS A 1 173 ? 11.394 21.182 -45.284 1.00 87.69 173 LYS A O 1
ATOM 1399 N N . TRP A 1 174 ? 12.154 19.062 -45.398 1.00 81.19 174 TRP A N 1
ATOM 1400 C CA . TRP A 1 174 ? 13.587 19.344 -45.485 1.00 81.19 174 TRP A CA 1
ATOM 1401 C C . TRP A 1 174 ? 14.138 19.227 -46.914 1.00 81.19 174 TRP A C 1
ATOM 1403 O O . TRP A 1 174 ? 15.351 19.178 -47.090 1.00 81.19 174 TRP A O 1
ATOM 1413 N N . ASP A 1 175 ? 13.258 19.198 -47.921 1.00 82.94 175 ASP A N 1
ATOM 1414 C CA . ASP A 1 175 ? 13.600 19.066 -49.347 1.00 82.94 175 ASP A CA 1
ATOM 1415 C C . ASP A 1 175 ? 14.379 17.774 -49.686 1.00 82.94 175 ASP A C 1
ATOM 1417 O O . ASP A 1 175 ? 15.151 17.712 -50.640 1.00 82.94 175 ASP A O 1
ATOM 1421 N N . LEU A 1 176 ? 14.170 16.717 -48.890 1.00 81.31 176 LEU A N 1
ATOM 1422 C CA . LEU A 1 176 ? 14.732 15.379 -49.085 1.00 81.31 176 LEU A CA 1
ATOM 1423 C C . LEU A 1 176 ? 13.648 14.411 -49.577 1.00 81.31 176 LEU A C 1
ATOM 1425 O O . LEU A 1 176 ? 12.598 14.262 -48.947 1.00 81.31 176 LEU A O 1
ATOM 1429 N N . ASP A 1 177 ? 13.914 13.709 -50.680 1.00 83.88 177 ASP A N 1
ATOM 1430 C CA . ASP A 1 177 ? 13.008 12.692 -51.218 1.00 83.88 177 ASP A CA 1
ATOM 1431 C C . ASP A 1 177 ? 13.456 11.279 -50.823 1.00 83.88 177 ASP A C 1
ATOM 1433 O O . ASP A 1 177 ? 14.374 10.710 -51.409 1.00 83.88 177 ASP A O 1
ATOM 1437 N N . LEU A 1 178 ? 12.776 10.687 -49.837 1.00 78.88 178 LEU A N 1
ATOM 1438 C CA . LEU A 1 178 ? 13.029 9.310 -49.389 1.00 78.88 178 LEU A CA 1
ATOM 1439 C C . LEU A 1 178 ? 12.545 8.238 -50.379 1.00 78.88 178 LEU A C 1
ATOM 1441 O O . LEU A 1 178 ? 12.692 7.052 -50.104 1.00 78.88 178 LEU A O 1
ATOM 1445 N N . THR A 1 179 ? 11.948 8.624 -51.508 1.00 80.19 179 THR A N 1
ATOM 1446 C CA . THR A 1 179 ? 11.585 7.697 -52.590 1.00 80.19 179 THR A CA 1
ATOM 1447 C C . THR A 1 179 ? 12.636 7.636 -53.702 1.00 80.19 179 THR A C 1
ATOM 1449 O O . THR A 1 179 ? 12.552 6.760 -54.565 1.00 80.19 179 THR A O 1
ATOM 1452 N N . ASP A 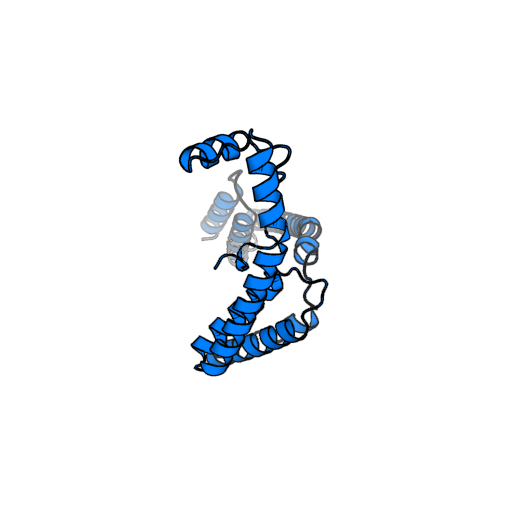1 180 ? 13.649 8.511 -53.665 1.00 84.56 180 ASP A N 1
ATOM 1453 C CA . ASP A 1 180 ? 14.761 8.507 -54.616 1.00 84.56 180 ASP A CA 1
ATOM 1454 C C . ASP A 1 180 ? 15.860 7.507 -54.181 1.00 84.56 180 ASP A C 1
ATOM 1456 O O . ASP A 1 180 ? 16.440 7.649 -53.096 1.00 84.56 180 ASP A O 1
ATOM 1460 N N . PRO A 1 181 ? 16.215 6.515 -55.024 1.00 79.75 181 PRO A N 1
ATOM 1461 C CA . PRO A 1 181 ? 17.292 5.565 -54.746 1.00 79.75 181 PRO A CA 1
ATOM 1462 C C . PRO A 1 181 ? 18.657 6.204 -54.443 1.00 79.75 181 PRO A C 1
ATOM 1464 O O . PRO A 1 181 ? 19.456 5.609 -53.718 1.00 79.75 181 PRO A O 1
ATOM 1467 N N . LEU A 1 182 ? 18.948 7.392 -54.987 1.00 79.88 182 LEU A N 1
ATOM 1468 C CA . LEU A 1 182 ? 20.203 8.108 -54.732 1.00 79.88 182 LEU A CA 1
ATOM 1469 C C . LEU A 1 182 ? 20.242 8.695 -53.316 1.00 79.88 182 LEU 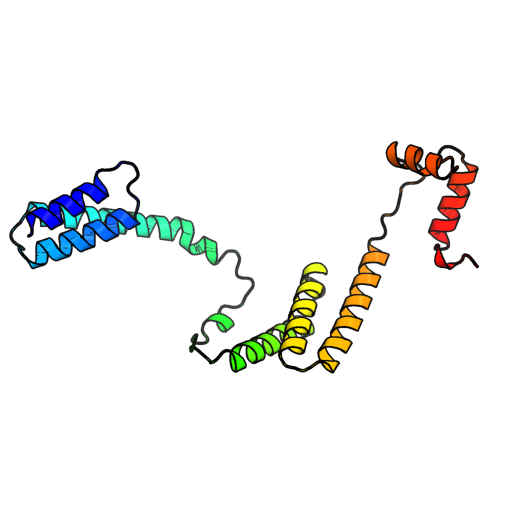A C 1
ATOM 1471 O O . LEU A 1 182 ? 21.262 8.589 -52.635 1.00 79.88 182 LEU A O 1
ATOM 1475 N N . VAL A 1 183 ? 19.122 9.253 -52.853 1.00 82.50 183 VAL A N 1
ATOM 1476 C CA . VAL A 1 183 ? 18.980 9.811 -51.500 1.00 82.50 183 VAL A CA 1
ATOM 1477 C C . VAL A 1 183 ? 19.046 8.696 -50.458 1.00 82.50 183 VAL A C 1
ATOM 1479 O O . VAL A 1 183 ? 19.760 8.822 -49.466 1.00 82.50 183 VAL A O 1
ATOM 1482 N N . LEU A 1 184 ? 18.384 7.565 -50.716 1.00 80.50 184 LEU A N 1
ATOM 1483 C CA . LEU A 1 184 ? 18.460 6.379 -49.858 1.00 80.50 184 LEU A CA 1
ATOM 1484 C C . LEU A 1 184 ? 19.885 5.812 -49.766 1.00 80.50 184 LEU A C 1
ATOM 1486 O O . LEU A 1 184 ? 20.328 5.425 -48.685 1.00 80.50 184 LEU A O 1
ATOM 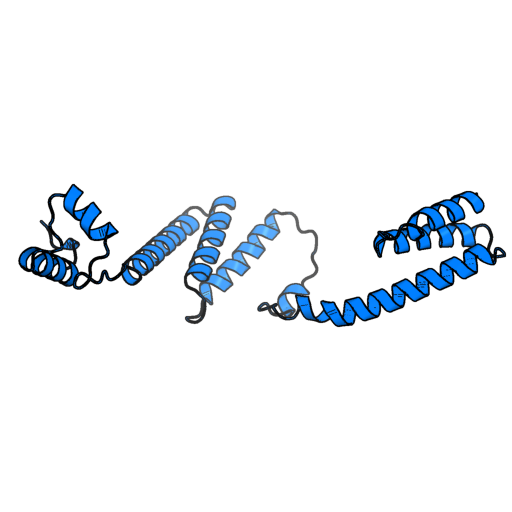1490 N N . GLY A 1 185 ? 20.621 5.795 -50.882 1.00 79.88 185 GLY A N 1
ATOM 1491 C CA . GLY A 1 185 ? 22.019 5.362 -50.919 1.00 79.88 185 GLY A CA 1
ATOM 1492 C C . GLY A 1 185 ? 22.942 6.242 -50.072 1.00 79.88 185 GLY A C 1
ATOM 1493 O O . GLY A 1 185 ? 23.757 5.716 -49.312 1.00 79.88 185 GLY A O 1
ATOM 1494 N N . GLU A 1 186 ? 22.786 7.565 -50.149 1.00 81.94 186 GLU A N 1
ATOM 1495 C CA . GLU A 1 186 ? 23.557 8.505 -49.324 1.00 81.94 186 GLU A CA 1
ATOM 1496 C C . GLU A 1 186 ? 23.167 8.446 -47.844 1.00 81.94 186 GLU A C 1
ATOM 1498 O O . GLU A 1 186 ? 24.048 8.432 -46.988 1.00 81.94 186 GLU A O 1
ATOM 1503 N N . LEU A 1 187 ? 21.879 8.328 -47.509 1.00 79.75 187 LEU A N 1
ATOM 1504 C CA . LEU A 1 187 ? 21.439 8.180 -46.115 1.00 79.75 187 LEU A CA 1
ATOM 1505 C C . LEU A 1 187 ? 21.984 6.897 -45.477 1.00 79.75 187 LEU A C 1
ATOM 1507 O O . LEU A 1 187 ? 22.465 6.931 -44.346 1.00 79.75 187 LEU A O 1
ATOM 1511 N N . LYS A 1 188 ? 22.002 5.787 -46.224 1.00 76.81 188 LYS A N 1
ATOM 1512 C CA . LYS A 1 188 ? 22.595 4.516 -45.779 1.00 76.81 188 LYS A CA 1
ATOM 1513 C C . LYS A 1 188 ? 24.115 4.616 -45.615 1.00 76.81 188 LYS A C 1
ATOM 1515 O O . LYS A 1 188 ? 24.680 4.022 -44.697 1.00 76.81 188 LYS A O 1
ATOM 1520 N N . ARG A 1 189 ? 24.786 5.393 -46.475 1.00 79.69 189 ARG A N 1
ATOM 1521 C CA . ARG A 1 189 ? 26.219 5.698 -46.343 1.00 79.69 189 ARG A CA 1
ATOM 1522 C C . ARG A 1 189 ? 26.497 6.524 -45.084 1.00 79.69 189 ARG A C 1
ATOM 1524 O O . ARG A 1 189 ? 27.407 6.183 -44.335 1.00 79.69 189 ARG A O 1
ATOM 1531 N N . LEU A 1 190 ? 25.684 7.547 -44.818 1.00 76.06 190 LEU A N 1
ATOM 1532 C CA . LEU A 1 190 ? 25.782 8.397 -43.626 1.00 76.06 190 LEU A CA 1
ATOM 1533 C C . LEU A 1 190 ? 25.462 7.639 -42.328 1.00 76.06 190 LEU A C 1
ATOM 1535 O O . LEU A 1 190 ? 26.092 7.888 -41.301 1.00 76.06 190 LEU A O 1
ATOM 1539 N N . GLU A 1 191 ? 24.525 6.690 -42.362 1.00 71.38 191 GLU A N 1
ATOM 1540 C CA . GLU A 1 191 ? 24.240 5.801 -41.229 1.00 71.38 191 GLU A CA 1
ATOM 1541 C C . GLU A 1 191 ? 25.429 4.873 -40.927 1.00 71.38 191 GLU A C 1
ATOM 1543 O O . GLU A 1 191 ? 25.777 4.680 -39.761 1.00 71.38 191 GLU A O 1
ATOM 1548 N N . GLY A 1 192 ? 26.092 4.349 -41.966 1.00 67.69 192 GLY A N 1
ATOM 1549 C CA . GLY A 1 192 ? 27.267 3.482 -41.836 1.00 67.69 192 GLY A CA 1
ATOM 1550 C C . GLY A 1 192 ? 28.557 4.202 -41.424 1.00 67.69 192 GLY A C 1
ATOM 1551 O O . GLY A 1 192 ? 29.364 3.628 -40.696 1.00 67.69 192 GLY A O 1
ATOM 1552 N N . GLU A 1 193 ? 28.761 5.447 -41.863 1.00 69.50 193 GLU A N 1
ATOM 1553 C CA . GLU A 1 193 ? 29.939 6.255 -41.503 1.00 69.50 193 GLU A CA 1
ATOM 1554 C C . GLU A 1 193 ? 29.786 6.975 -40.152 1.00 69.50 193 GLU A C 1
ATOM 1556 O O . GLU A 1 193 ? 30.788 7.372 -39.557 1.00 69.50 193 GLU A O 1
ATOM 1561 N N . GLY A 1 194 ? 28.557 7.091 -39.638 1.00 57.50 194 GLY A N 1
ATOM 1562 C CA . GLY A 1 194 ? 28.241 7.874 -38.450 1.00 57.50 194 GLY A CA 1
ATOM 1563 C C . GLY A 1 194 ? 28.291 9.376 -38.745 1.00 57.50 194 GLY A C 1
ATOM 1564 O O . GLY A 1 194 ? 29.257 9.893 -39.293 1.00 57.50 194 GLY A O 1
ATOM 1565 N N . ILE A 1 195 ? 27.252 10.105 -38.331 1.00 57.66 195 ILE A N 1
ATOM 1566 C CA . ILE A 1 195 ? 27.080 11.559 -38.558 1.00 57.66 195 ILE A CA 1
ATOM 1567 C C . ILE A 1 195 ? 28.261 12.415 -38.024 1.00 57.66 195 ILE A C 1
ATOM 1569 O O . ILE A 1 195 ? 28.393 13.578 -38.394 1.00 57.66 195 ILE A O 1
ATOM 1573 N N . ASP A 1 196 ? 29.156 11.843 -37.213 1.00 53.03 196 ASP A N 1
ATOM 1574 C CA . ASP A 1 196 ? 30.348 12.500 -36.656 1.00 53.03 196 ASP A CA 1
ATOM 1575 C C . ASP A 1 196 ? 31.495 12.718 -37.675 1.00 53.03 196 ASP A C 1
ATOM 1577 O O . ASP A 1 196 ? 32.526 13.286 -37.317 1.00 53.03 196 ASP A O 1
ATOM 1581 N N . SER A 1 197 ? 31.352 12.279 -38.934 1.00 46.44 197 SER A N 1
ATOM 1582 C CA . SER A 1 197 ? 32.357 12.446 -40.002 1.00 46.44 197 SER A CA 1
ATOM 1583 C C . SER A 1 197 ? 32.152 13.675 -40.906 1.00 46.44 197 SER A C 1
ATOM 1585 O O . SER A 1 197 ? 32.940 13.895 -41.831 1.00 46.44 197 SER A O 1
ATOM 1587 N N . LEU A 1 198 ? 31.123 14.489 -40.654 1.00 46.50 198 LEU A N 1
ATOM 1588 C CA . LEU A 1 198 ? 30.890 15.738 -41.384 1.00 46.50 198 LEU A CA 1
ATOM 1589 C C . LEU A 1 198 ? 31.851 16.842 -40.880 1.00 46.50 198 LEU A C 1
ATOM 1591 O O . LEU A 1 198 ? 31.918 17.054 -39.668 1.00 46.50 198 LEU A O 1
ATOM 1595 N N . PRO A 1 199 ? 32.607 17.523 -41.766 1.00 45.44 199 PRO A N 1
ATOM 1596 C CA . PRO A 1 199 ? 33.519 18.608 -41.392 1.00 45.44 199 PRO A CA 1
ATOM 1597 C C . PRO A 1 199 ? 32.806 19.875 -40.902 1.00 45.44 199 PRO A C 1
ATOM 1599 O O . PRO A 1 199 ? 31.669 20.144 -41.354 1.00 45.44 199 PRO A O 1
#

InterPro domains:
  IPR011990 Tetratricopeptide-like helical domain superfamily [G3DSA:1.25.40.10] (1-70)

Sequence (199 aa):
SVKALYRRAEARVRPTKATGYDHDLAIKDLAKAYEVDPTNQMVEKLLAKLRGERRVQREKDQGTFGGMFERGTIYDQSQLDAPAAFAPAENADEAEMRDLQKRVDNISDEDSLEKRTADAELLRDLYMRNGKEEEARELNEKIQAAKKAIRERQRPSFDWENPTPEMIEDAKKWDLDLTDPLVLGELKRLEGEGIDSLP

Secondary structure (DSSP, 8-state):
-HHHHHHHHHHHHSSTT--HHHHHHHHHHHHHHHHH-TT-HHHHHHHHHHHHHHHHHHHHHHHHHGGGTTTT--S-GGGT-S------HHHHHHHHHHHHHHHHHT--TTS-HHHHHHHHHHHHHHHHHTT-HHHHHHHHHHHHHHHHHHHHHT-----TTS--HHHHHHHHHTT--TTSHHHHHHHHHHHHH-GGG--

Organism: NCBI:txid73915

pLDDT: mean 79.97, std 14.61, range [38.88, 96.56]

Radius of gyration: 32.61 Å; chains: 1; bounding box: 62×37×87 Å

Foldseek 3Di:
DLVVLQVQLCVQPVDPPRDLVSLVSSLVSLVVSCVVPVPPPVSVVSNVVSVVVNVVVVVVCCVVCVCVVVVDPPDDCVVVPPPPDVDPPVVVLVVLLVVLVVCLVPDDPPDPLVVNLVSLLVNLVSCVVVVVPVVSVVSVVVSVVSVVVVCVVVVPPAPLVDHDPVRQVVCVVVVQHSVDPVSSVVVVVCVVVDVVPDD